Protein AF-A0AAC8VI32-F1 (afdb_monomer_lite)

Radius of gyration: 26.01 Å; chains: 1; bounding box: 64×96×67 Å

Foldseek 3Di:
DAKFFFPCLLPLADDQFDFDDQQDCPLPVGGAAADDPVCNVCVVVLLVSVLSLLVVLCVLPVQQRVVQSVLLSVQSVPDDCDDPLDDPLLVRCVSHVLSRLSCSCCVPPVVLSNPHHNVLLPPQDLNARSLSNQVSSVLVSLLSCLLQAVSSLSLSLVLVLLLVLLLVLCVVDDDDPSCSSLCSLVLCQLCQVSRNHDRRRDPSRDDDDPVSSVVSNVVCVVQVGPVNSLVSSLVSQFDDQFDDVVSVVSHADPVCPLVLVQFAADPRRGGPDRSVSSSVSSLVRCVVVPRMPPQWDWDWDDDPDPVDTWTWTDGPPDIGTRDDPPVPDPDPVCVVVVVPPPPPPDDDDDDDDDDDDD

Organism: Piscirickettsia salmonis (NCBI:txid1238)

Structure (mmCIF, N/CA/C/O backbone):
data_AF-A0AAC8VI32-F1
#
_entry.id   AF-A0AAC8VI32-F1
#
loop_
_atom_site.group_PDB
_atom_site.id
_atom_site.type_symbol
_atom_site.label_atom_id
_atom_site.label_alt_id
_atom_site.label_comp_id
_atom_site.label_asym_id
_atom_site.label_entity_id
_atom_site.label_seq_id
_atom_site.pdbx_PDB_ins_code
_atom_site.Cartn_x
_atom_site.Cartn_y
_atom_site.Cartn_z
_atom_site.occupancy
_atom_site.B_iso_or_equiv
_atom_site.auth_seq_id
_atom_site.auth_comp_id
_atom_site.auth_asym_id
_atom_site.auth_atom_id
_atom_site.pdbx_PDB_model_num
ATOM 1 N N . MET A 1 1 ? -9.888 13.544 24.873 1.00 57.69 1 MET A N 1
ATOM 2 C CA . MET A 1 1 ? -8.599 13.093 25.451 1.00 57.69 1 MET A CA 1
ATOM 3 C C . MET A 1 1 ? -7.472 13.318 24.449 1.00 57.69 1 MET A C 1
ATOM 5 O O . MET A 1 1 ? -7.746 13.258 23.256 1.00 57.69 1 MET A O 1
ATOM 9 N N . PRO A 1 2 ? -6.223 13.612 24.869 1.00 70.50 2 PRO A N 1
ATOM 10 C CA . PRO A 1 2 ? -5.120 13.757 23.925 1.00 70.50 2 PRO A CA 1
ATOM 11 C C . PRO A 1 2 ? -4.782 12.396 23.311 1.00 70.50 2 PRO A C 1
ATOM 13 O O . PRO A 1 2 ? -4.361 11.467 24.003 1.00 70.50 2 PRO A O 1
ATOM 16 N N . LEU A 1 3 ? -4.978 12.294 22.002 1.00 84.12 3 LEU A N 1
ATOM 17 C CA . LEU A 1 3 ? -4.693 11.103 21.225 1.00 84.12 3 LEU A CA 1
ATOM 18 C C . LEU A 1 3 ? -3.214 11.077 20.814 1.00 84.12 3 LEU A C 1
ATOM 20 O O . LEU A 1 3 ? -2.709 12.044 20.247 1.00 84.12 3 LEU A O 1
ATOM 24 N N . ASN A 1 4 ? -2.536 9.953 21.045 1.00 90.12 4 ASN A N 1
ATOM 25 C CA . ASN A 1 4 ? -1.101 9.822 20.789 1.00 90.12 4 ASN A CA 1
ATOM 26 C C . ASN A 1 4 ? -0.769 8.610 19.915 1.00 90.12 4 ASN A C 1
ATOM 28 O O . ASN A 1 4 ? -1.314 7.525 20.116 1.00 90.12 4 ASN A O 1
ATOM 32 N N . LEU A 1 5 ? 0.186 8.779 18.994 1.00 91.75 5 LEU A N 1
ATOM 33 C CA . LEU A 1 5 ? 0.834 7.658 18.310 1.00 91.75 5 LEU A CA 1
ATOM 34 C C . LEU A 1 5 ? 1.788 6.973 19.284 1.00 91.75 5 LEU A C 1
ATOM 36 O O . LEU A 1 5 ? 2.597 7.629 19.942 1.00 91.75 5 LEU A O 1
ATOM 40 N N . THR A 1 6 ? 1.729 5.648 19.371 1.00 93.00 6 THR A N 1
ATOM 41 C CA . THR A 1 6 ? 2.639 4.911 20.247 1.00 93.00 6 THR A CA 1
ATOM 42 C C . THR A 1 6 ? 3.954 4.591 19.541 1.00 93.00 6 THR A C 1
ATOM 44 O O . THR A 1 6 ? 4.074 4.574 18.311 1.00 93.00 6 THR A O 1
ATOM 47 N N . LYS A 1 7 ? 4.946 4.190 20.341 1.00 92.38 7 LYS A N 1
ATOM 48 C CA . LYS A 1 7 ? 6.209 3.633 19.845 1.00 92.38 7 LYS A CA 1
ATOM 49 C C . LYS A 1 7 ? 6.002 2.428 18.916 1.00 92.38 7 LYS A C 1
ATOM 51 O O . LYS A 1 7 ? 6.839 2.207 18.047 1.00 92.38 7 LYS A O 1
ATOM 56 N N . LYS A 1 8 ? 4.916 1.658 19.079 1.00 93.75 8 LYS A N 1
ATOM 57 C CA . LYS A 1 8 ? 4.627 0.487 18.239 1.00 93.75 8 LYS A CA 1
ATOM 58 C C . LYS A 1 8 ? 4.341 0.890 16.795 1.00 93.75 8 LYS A C 1
ATOM 60 O O . LYS A 1 8 ? 4.885 0.271 15.891 1.00 93.75 8 LYS A O 1
ATOM 65 N N . PHE A 1 9 ? 3.539 1.934 16.578 1.00 92.00 9 PHE A N 1
ATOM 66 C CA . PHE A 1 9 ? 3.255 2.421 15.226 1.00 92.00 9 PHE A CA 1
ATOM 67 C C . PHE A 1 9 ? 4.492 3.036 14.568 1.00 92.00 9 PHE A C 1
ATOM 69 O O . PHE A 1 9 ? 4.813 2.730 13.417 1.00 92.00 9 PHE A O 1
ATOM 76 N N . LEU A 1 10 ? 5.235 3.853 15.320 1.00 89.00 10 LEU A N 1
ATOM 77 C CA . LEU A 1 10 ? 6.459 4.481 14.819 1.00 89.00 10 LEU A CA 1
ATOM 78 C C . LEU A 1 10 ? 7.495 3.432 14.391 1.00 89.00 10 LEU A C 1
ATOM 80 O O . LEU A 1 10 ? 8.106 3.577 13.338 1.00 89.00 10 LEU A O 1
ATOM 84 N N . LYS A 1 11 ? 7.624 2.341 15.157 1.00 92.75 11 LYS A N 1
ATOM 85 C CA . LYS A 1 11 ? 8.518 1.209 14.865 1.00 92.75 11 LYS A CA 1
ATOM 86 C C . LYS A 1 11 ? 7.949 0.160 13.907 1.00 92.75 11 LYS A C 1
ATOM 88 O O . LYS A 1 11 ? 8.626 -0.831 13.654 1.00 92.75 11 LYS A O 1
ATOM 93 N N . LEU A 1 12 ? 6.719 0.323 13.417 1.00 94.00 12 LEU A N 1
ATOM 94 C CA . LEU A 1 12 ? 6.153 -0.603 12.441 1.00 94.00 12 LEU A CA 1
ATOM 95 C C . LEU A 1 12 ? 6.944 -0.488 11.135 1.00 94.00 12 LEU A C 1
ATOM 97 O O . LEU A 1 12 ? 6.923 0.570 10.504 1.00 94.00 12 LEU A O 1
ATOM 101 N N . GLU A 1 13 ? 7.626 -1.570 10.777 1.00 92.69 13 GLU A N 1
ATOM 102 C CA . GLU A 1 13 ? 8.596 -1.628 9.685 1.00 92.69 13 GLU A CA 1
ATOM 103 C C . GLU A 1 13 ? 7.998 -2.264 8.426 1.00 92.69 13 GLU A C 1
ATOM 105 O O . GLU A 1 13 ? 7.298 -3.283 8.497 1.00 92.69 13 GLU A O 1
ATOM 110 N N . GLU A 1 14 ? 8.289 -1.667 7.270 1.00 87.81 14 GLU A N 1
ATOM 111 C CA . GLU A 1 14 ? 7.971 -2.256 5.972 1.00 87.81 14 GLU A CA 1
ATOM 112 C C . GLU A 1 14 ? 8.794 -3.532 5.743 1.00 87.81 14 GLU A C 1
ATOM 114 O O . GLU A 1 14 ? 10.023 -3.522 5.787 1.00 87.81 14 GLU A O 1
ATOM 119 N N . LYS A 1 15 ? 8.119 -4.646 5.444 1.00 82.44 15 LYS A N 1
ATOM 120 C CA . LYS A 1 15 ? 8.789 -5.916 5.148 1.00 82.44 15 LYS A CA 1
ATOM 121 C C . LYS A 1 15 ? 9.068 -6.067 3.660 1.00 82.44 15 LYS A C 1
ATOM 123 O O . LYS A 1 15 ? 8.239 -5.720 2.820 1.00 82.44 15 LYS A O 1
ATOM 128 N N . ILE A 1 16 ? 10.207 -6.686 3.350 1.00 73.88 16 ILE A N 1
ATOM 129 C CA . ILE A 1 16 ? 10.484 -7.184 2.003 1.00 73.88 16 ILE A CA 1
ATOM 130 C C . ILE A 1 16 ? 9.408 -8.208 1.645 1.00 73.88 16 ILE A C 1
ATOM 132 O O . ILE A 1 16 ? 9.029 -9.061 2.452 1.00 73.88 16 ILE A O 1
ATOM 136 N N . VAL A 1 17 ? 8.905 -8.092 0.424 1.00 81.62 17 VAL A N 1
ATOM 137 C CA . VAL A 1 17 ? 7.858 -8.957 -0.091 1.00 81.62 17 VAL A CA 1
ATOM 138 C C . VAL A 1 17 ? 8.308 -10.420 -0.123 1.00 81.62 17 VAL A C 1
ATOM 140 O O . VAL A 1 17 ? 9.467 -10.736 -0.386 1.00 81.62 17 VAL A O 1
ATOM 143 N N . ARG A 1 18 ? 7.373 -11.334 0.158 1.00 86.81 18 ARG A N 1
ATOM 144 C CA . ARG A 1 18 ? 7.633 -12.772 0.112 1.00 86.81 18 ARG A CA 1
ATOM 145 C C . ARG A 1 18 ? 7.794 -13.222 -1.340 1.00 86.81 18 ARG A C 1
ATOM 147 O O . ARG A 1 18 ? 6.821 -13.202 -2.089 1.00 86.81 18 ARG A O 1
ATOM 154 N N . ASN A 1 19 ? 8.990 -13.675 -1.701 1.00 90.19 19 ASN A N 1
ATOM 155 C CA . ASN A 1 19 ? 9.265 -14.227 -3.027 1.00 90.19 19 ASN A CA 1
ATOM 156 C C . ASN A 1 19 ? 8.508 -15.545 -3.263 1.00 90.19 19 ASN A C 1
ATOM 158 O O . ASN A 1 19 ? 8.235 -16.308 -2.326 1.00 90.19 19 ASN A O 1
ATOM 162 N N . ILE A 1 20 ? 8.187 -15.817 -4.526 1.00 92.50 20 ILE A N 1
ATOM 163 C CA . ILE A 1 20 ? 7.708 -17.130 -4.972 1.00 92.50 20 ILE A CA 1
ATOM 164 C C . ILE A 1 20 ? 8.894 -18.101 -5.147 1.00 92.50 20 ILE A C 1
ATOM 166 O O . ILE A 1 20 ? 10.038 -17.649 -5.280 1.00 92.50 20 ILE A O 1
ATOM 170 N N . PRO A 1 21 ? 8.674 -19.430 -5.126 1.00 93.62 21 PRO A N 1
ATOM 171 C CA . PRO A 1 21 ? 9.741 -20.395 -5.382 1.00 93.62 21 PRO A CA 1
ATOM 172 C C . PRO A 1 21 ? 10.359 -20.208 -6.779 1.00 93.62 21 PRO A C 1
ATOM 174 O O . PRO A 1 21 ? 9.645 -20.106 -7.767 1.00 93.62 21 PRO A O 1
ATOM 177 N N . LEU A 1 22 ? 11.694 -20.225 -6.888 1.00 91.81 22 LEU A N 1
ATOM 178 C CA . LEU A 1 22 ? 12.399 -20.048 -8.175 1.00 91.81 22 LEU A CA 1
ATOM 179 C C . LEU A 1 22 ? 12.188 -21.201 -9.173 1.00 91.81 22 LEU A C 1
ATOM 181 O O . LEU A 1 22 ? 12.488 -21.058 -10.353 1.00 91.81 22 LEU A O 1
ATOM 185 N N . ASN A 1 23 ? 11.690 -22.340 -8.694 1.00 93.06 23 ASN A N 1
ATOM 186 C CA . ASN A 1 23 ? 11.331 -23.491 -9.520 1.00 93.06 23 ASN A CA 1
ATOM 187 C C . ASN A 1 23 ? 9.815 -23.568 -9.773 1.00 93.06 23 ASN A C 1
ATOM 189 O O . ASN A 1 23 ? 9.346 -24.594 -10.255 1.00 93.06 23 ASN A O 1
ATOM 193 N N . ASP A 1 24 ? 9.040 -22.543 -9.393 1.00 91.50 24 ASP A N 1
ATOM 194 C CA . ASP A 1 24 ? 7.602 -22.521 -9.650 1.00 91.50 24 ASP A CA 1
ATOM 195 C C . ASP A 1 24 ? 7.331 -22.273 -11.134 1.00 91.50 24 ASP A C 1
ATOM 197 O O . ASP A 1 24 ? 7.587 -21.190 -11.649 1.00 91.50 24 ASP A O 1
ATOM 201 N N . GLU A 1 25 ? 6.805 -23.282 -11.815 1.00 93.50 25 GLU A N 1
ATOM 202 C CA . GLU A 1 25 ? 6.406 -23.179 -13.222 1.00 93.50 25 GLU A CA 1
ATOM 203 C C . GLU A 1 25 ? 4.888 -22.969 -13.355 1.00 93.50 25 GLU A C 1
ATOM 205 O O . GLU A 1 25 ? 4.365 -22.824 -14.454 1.00 93.50 25 GLU A O 1
ATOM 210 N N . THR A 1 26 ? 4.149 -22.912 -12.241 1.00 90.31 26 THR A N 1
ATOM 211 C CA . THR A 1 26 ? 2.679 -22.849 -12.258 1.00 90.31 26 THR A CA 1
ATOM 212 C C . THR A 1 26 ? 2.159 -21.492 -12.717 1.00 90.31 26 THR A C 1
ATOM 214 O O . THR A 1 26 ? 1.123 -21.408 -13.380 1.00 90.31 26 THR A O 1
ATOM 217 N N . LEU A 1 27 ? 2.873 -20.415 -12.378 1.00 90.62 27 LEU A N 1
ATOM 218 C CA . LEU A 1 27 ? 2.431 -19.063 -12.695 1.00 90.62 27 LEU A CA 1
ATOM 219 C C . LEU A 1 27 ? 2.593 -18.731 -14.185 1.00 90.62 27 LEU A C 1
ATOM 221 O O . LEU A 1 27 ? 1.723 -18.060 -14.750 1.00 90.62 27 LEU A O 1
ATOM 225 N N . TYR A 1 28 ? 3.673 -19.215 -14.806 1.00 94.69 28 TYR A N 1
ATOM 226 C CA . TYR A 1 28 ? 4.110 -18.807 -16.145 1.00 94.69 28 TYR A CA 1
ATOM 227 C C . TYR A 1 28 ? 4.260 -19.944 -17.159 1.00 94.69 28 TYR A C 1
ATOM 229 O O . TYR A 1 28 ? 4.567 -19.649 -18.305 1.00 94.69 28 TYR A O 1
ATOM 237 N N . GLU A 1 29 ? 4.069 -21.206 -16.759 1.00 93.19 29 GLU A N 1
ATOM 238 C CA . GLU A 1 29 ? 4.433 -22.402 -17.551 1.00 93.19 29 GLU A CA 1
ATOM 239 C C . GLU A 1 29 ? 5.950 -22.527 -17.802 1.00 93.19 29 GLU A C 1
ATOM 241 O O . GLU A 1 29 ? 6.417 -23.344 -18.589 1.00 93.19 29 GLU A O 1
ATOM 246 N N . GLU A 1 30 ? 6.730 -21.723 -17.083 1.00 95.06 30 GLU A N 1
ATOM 247 C CA . GLU A 1 30 ? 8.184 -21.686 -17.062 1.00 95.06 30 GLU A CA 1
ATOM 248 C C . GLU A 1 30 ? 8.654 -21.053 -15.744 1.00 95.06 30 GLU A C 1
ATOM 250 O O . GLU A 1 30 ? 7.863 -20.481 -14.988 1.00 95.06 30 GLU A O 1
ATOM 255 N N . ARG A 1 31 ? 9.955 -21.144 -15.452 1.00 95.56 31 ARG A N 1
ATOM 256 C CA . ARG A 1 31 ? 10.508 -20.635 -14.191 1.00 95.56 31 ARG A CA 1
ATOM 257 C C . ARG A 1 31 ? 10.494 -19.106 -14.134 1.00 95.56 31 ARG A C 1
ATOM 259 O O . ARG A 1 31 ? 10.736 -18.458 -15.157 1.00 95.56 31 ARG A O 1
ATOM 266 N N . PRO A 1 32 ? 10.321 -18.495 -12.948 1.00 95.94 32 PRO A N 1
ATOM 267 C CA . PRO A 1 32 ? 10.338 -17.050 -12.816 1.00 95.94 32 PRO A CA 1
ATOM 268 C C . PRO A 1 32 ? 11.730 -16.506 -13.149 1.00 95.94 32 PRO A C 1
ATOM 270 O O . PRO A 1 32 ? 12.731 -16.902 -12.548 1.00 95.94 32 PRO A O 1
ATOM 273 N N . ALA A 1 33 ? 11.788 -15.562 -14.081 1.00 95.06 33 ALA A N 1
ATOM 274 C CA . ALA A 1 33 ? 13.004 -14.864 -14.463 1.00 95.06 33 ALA A CA 1
ATOM 275 C C . ALA A 1 33 ? 12.999 -13.438 -13.916 1.00 95.06 33 ALA A C 1
ATOM 277 O O . ALA A 1 33 ? 11.968 -12.765 -13.877 1.00 95.06 33 ALA A O 1
ATOM 278 N N . TYR A 1 34 ? 14.171 -12.965 -13.503 1.00 93.62 34 TYR A N 1
ATOM 279 C CA . TYR A 1 34 ? 14.354 -11.617 -12.976 1.00 93.62 34 TYR A CA 1
ATOM 280 C C . TYR A 1 34 ? 15.501 -10.953 -13.711 1.00 93.62 34 TYR A C 1
ATOM 282 O O . TYR A 1 34 ? 16.575 -11.543 -13.877 1.00 93.62 34 TYR A O 1
ATOM 290 N N . TYR A 1 35 ? 15.261 -9.725 -14.148 1.00 91.75 35 TYR A N 1
ATOM 291 C CA . TYR A 1 35 ? 16.268 -8.946 -14.839 1.00 91.75 35 TYR A CA 1
ATOM 292 C C . TYR A 1 35 ? 17.323 -8.423 -13.854 1.00 91.75 35 TYR A C 1
ATOM 294 O O . TYR A 1 35 ? 17.050 -8.050 -12.715 1.00 91.75 35 TYR A O 1
ATOM 302 N N . SER A 1 36 ? 18.570 -8.369 -14.291 1.00 86.75 36 SER A N 1
ATOM 303 C CA . SER A 1 36 ? 19.633 -7.695 -13.553 1.00 86.75 36 SER A CA 1
ATOM 304 C C . SER A 1 36 ? 20.595 -7.089 -14.551 1.00 86.75 36 SER A C 1
ATOM 306 O O . SER A 1 36 ? 20.783 -7.634 -15.638 1.00 86.75 36 SER A O 1
ATOM 308 N N . ALA A 1 37 ? 21.258 -5.996 -14.173 1.00 80.38 37 ALA A N 1
ATOM 309 C CA . ALA A 1 37 ? 22.300 -5.418 -15.011 1.00 80.38 37 ALA A CA 1
ATOM 310 C C . ALA A 1 37 ? 23.425 -6.421 -15.318 1.00 80.38 37 ALA A C 1
ATOM 312 O O . ALA A 1 37 ? 23.993 -6.401 -16.406 1.00 80.38 37 ALA A O 1
ATOM 313 N N . ASN A 1 38 ? 23.665 -7.353 -14.393 1.00 82.19 38 ASN A N 1
ATOM 314 C CA . ASN A 1 38 ? 24.664 -8.411 -14.526 1.00 82.19 38 ASN A CA 1
ATOM 315 C C . ASN A 1 38 ? 24.162 -9.624 -15.330 1.00 82.19 38 ASN A C 1
ATOM 317 O O . ASN A 1 38 ? 24.953 -10.500 -15.664 1.00 82.19 38 ASN A O 1
ATOM 321 N N . ASN A 1 39 ? 22.859 -9.707 -15.617 1.00 81.00 39 ASN A N 1
ATOM 322 C CA . ASN A 1 39 ? 22.266 -10.770 -16.426 1.00 81.00 39 ASN A CA 1
ATOM 323 C C . ASN A 1 39 ? 21.180 -10.195 -17.357 1.00 81.00 39 ASN A C 1
ATOM 325 O O . ASN A 1 39 ? 19.980 -10.342 -17.095 1.00 81.00 39 ASN A O 1
ATOM 329 N N . PRO A 1 40 ? 21.585 -9.517 -18.445 1.00 82.75 40 PRO A N 1
ATOM 330 C CA . PRO A 1 40 ? 20.652 -8.859 -19.354 1.00 82.75 40 PRO A CA 1
ATOM 331 C C . PRO A 1 40 ? 19.786 -9.846 -20.151 1.00 82.75 40 PRO A C 1
ATOM 333 O O . PRO A 1 40 ? 18.735 -9.450 -20.650 1.00 82.75 40 PRO A O 1
ATOM 336 N N . GLY A 1 41 ? 20.180 -11.125 -20.237 1.00 86.62 41 GLY A N 1
ATOM 337 C CA . GLY A 1 41 ? 19.458 -12.160 -20.987 1.00 86.62 41 GLY A CA 1
ATOM 338 C C . GLY A 1 41 ? 18.039 -12.429 -20.475 1.00 86.62 41 GLY A C 1
ATOM 339 O O . GLY A 1 41 ? 17.184 -12.860 -21.239 1.00 86.62 41 GLY A O 1
ATOM 340 N N . HIS A 1 42 ? 17.749 -12.106 -19.212 1.00 91.75 42 HIS A N 1
ATOM 341 C CA . HIS A 1 42 ? 16.409 -12.255 -18.636 1.00 91.75 42 HIS A CA 1
ATOM 342 C C . HIS A 1 42 ? 15.456 -11.092 -18.941 1.00 91.75 42 HIS A C 1
ATOM 344 O O . HIS A 1 42 ? 14.317 -11.124 -18.483 1.00 91.75 42 HIS A O 1
ATOM 350 N N . PHE A 1 43 ? 15.882 -10.056 -19.673 1.00 92.31 43 PHE A N 1
ATOM 351 C CA . PHE A 1 43 ? 15.046 -8.877 -19.922 1.00 92.31 43 PHE A CA 1
ATOM 352 C C . PHE A 1 43 ? 13.700 -9.238 -20.566 1.00 92.31 43 PHE A C 1
ATOM 354 O O . PHE A 1 43 ? 12.648 -8.900 -20.022 1.00 92.31 43 PHE A O 1
ATOM 361 N N . ASP A 1 44 ? 13.720 -9.931 -21.708 1.00 92.50 44 ASP A N 1
ATOM 362 C CA . ASP A 1 44 ? 12.493 -10.212 -22.460 1.00 92.50 44 ASP A CA 1
ATOM 363 C C . ASP A 1 44 ? 11.602 -11.221 -21.741 1.00 92.50 44 ASP A C 1
ATOM 365 O O . ASP A 1 44 ? 10.377 -11.076 -21.754 1.00 92.50 44 ASP A O 1
ATOM 369 N N . GLN A 1 45 ? 12.210 -12.181 -21.043 1.00 95.06 45 GLN A N 1
ATOM 370 C CA . GLN A 1 45 ? 11.488 -13.151 -20.231 1.00 95.06 45 GLN A CA 1
ATOM 371 C C . GLN A 1 45 ? 10.798 -12.474 -19.038 1.00 95.06 45 GLN A C 1
ATOM 373 O O . GLN A 1 45 ? 9.584 -12.586 -18.888 1.00 95.06 45 GLN A O 1
ATOM 378 N N . ALA A 1 46 ? 11.524 -11.681 -18.240 1.00 95.00 46 ALA A N 1
ATOM 379 C CA . ALA A 1 46 ? 10.955 -10.957 -17.102 1.00 95.00 46 ALA A CA 1
ATOM 380 C C . ALA A 1 46 ? 9.841 -9.991 -17.539 1.00 95.00 46 ALA A C 1
ATOM 382 O O . ALA A 1 46 ? 8.790 -9.925 -16.901 1.00 95.00 46 ALA A O 1
ATOM 383 N N . LYS A 1 47 ? 10.038 -9.282 -18.659 1.00 94.94 47 LYS A N 1
ATOM 384 C CA . LYS A 1 47 ? 9.030 -8.395 -19.255 1.00 94.94 47 LYS A CA 1
ATOM 385 C C . LYS A 1 47 ? 7.762 -9.161 -19.641 1.00 94.94 47 LYS A C 1
ATOM 387 O O . LYS A 1 47 ? 6.666 -8.740 -19.273 1.00 94.94 47 LYS A O 1
ATOM 392 N N . SER A 1 48 ? 7.904 -10.282 -20.346 1.00 96.00 48 SER A N 1
ATOM 393 C CA . SER A 1 48 ? 6.771 -11.108 -20.788 1.00 96.00 48 SER A CA 1
ATOM 394 C C . SER A 1 48 ? 6.014 -11.712 -19.603 1.00 96.00 48 SER A C 1
ATOM 396 O O . SER A 1 48 ? 4.787 -11.679 -19.579 1.00 96.00 48 SER A O 1
ATOM 398 N N . GLN A 1 49 ? 6.733 -12.159 -18.571 1.00 96.94 49 GLN A N 1
ATOM 399 C CA . GLN A 1 49 ? 6.146 -12.680 -17.336 1.00 96.94 49 GLN A CA 1
ATOM 400 C C . GLN A 1 49 ? 5.344 -11.620 -16.568 1.00 96.94 49 GLN A C 1
ATOM 402 O O . GLN A 1 49 ? 4.259 -11.924 -16.079 1.00 96.94 49 GLN A O 1
ATOM 407 N N . ILE A 1 50 ? 5.809 -10.365 -16.490 1.00 96.56 50 ILE A N 1
ATOM 408 C CA . ILE A 1 50 ? 5.007 -9.286 -15.880 1.00 96.56 50 ILE A CA 1
ATOM 409 C C . ILE A 1 50 ? 3.738 -9.034 -16.690 1.00 96.56 50 ILE A C 1
ATOM 411 O O . ILE A 1 50 ? 2.669 -8.915 -16.103 1.00 96.56 50 ILE A O 1
ATOM 415 N N . ILE A 1 51 ? 3.833 -8.963 -18.020 1.00 96.69 51 ILE A N 1
ATOM 416 C CA . ILE A 1 51 ? 2.670 -8.739 -18.893 1.00 96.69 51 ILE A CA 1
ATOM 417 C C . ILE A 1 51 ? 1.626 -9.846 -18.688 1.00 96.69 51 ILE A C 1
ATOM 419 O O . ILE A 1 51 ? 0.461 -9.542 -18.439 1.00 96.69 51 ILE A O 1
ATOM 423 N N . LEU A 1 52 ? 2.057 -11.111 -18.700 1.00 97.25 52 LEU A N 1
ATOM 424 C CA . LEU A 1 52 ? 1.198 -12.266 -18.438 1.00 97.25 52 LEU A CA 1
ATOM 425 C C . LEU A 1 52 ? 0.583 -12.220 -17.031 1.00 97.25 52 LEU A C 1
ATOM 427 O O . LEU A 1 52 ? -0.587 -12.551 -16.842 1.00 97.25 52 LEU A O 1
ATOM 431 N N . LEU A 1 53 ? 1.358 -11.794 -16.033 1.00 97.44 53 LEU A N 1
ATOM 432 C CA . LEU A 1 53 ? 0.871 -11.660 -14.667 1.00 97.44 53 LEU A CA 1
ATOM 433 C C . LEU A 1 53 ? -0.184 -10.559 -14.531 1.00 97.44 53 LEU A C 1
ATOM 435 O O . LEU A 1 53 ? -1.167 -10.753 -13.824 1.00 97.44 53 LEU A O 1
ATOM 439 N N . LEU A 1 54 ? -0.008 -9.427 -15.217 1.00 97.50 54 LEU A N 1
ATOM 440 C CA . LEU A 1 54 ? -1.013 -8.366 -15.255 1.00 97.50 54 LEU A CA 1
ATOM 441 C C . LEU A 1 54 ? -2.320 -8.870 -15.870 1.00 97.50 54 LEU A C 1
ATOM 443 O O . LEU A 1 54 ? -3.377 -8.579 -15.323 1.00 97.50 54 LEU A O 1
ATOM 447 N N . ASP A 1 55 ? -2.261 -9.672 -16.936 1.00 97.56 55 ASP A N 1
ATOM 448 C CA . ASP A 1 55 ? -3.461 -10.276 -17.531 1.00 97.56 55 ASP A CA 1
ATOM 449 C C . ASP A 1 55 ? -4.178 -11.210 -16.544 1.00 97.56 55 ASP A C 1
ATOM 451 O O . ASP A 1 55 ? -5.399 -11.137 -16.395 1.00 97.56 55 ASP A O 1
ATOM 455 N N . LYS A 1 56 ? -3.426 -12.027 -15.796 1.00 97.12 56 LYS A N 1
ATOM 456 C CA . LYS A 1 56 ? -3.984 -12.872 -14.727 1.00 97.12 56 LYS A CA 1
ATOM 457 C C . LYS A 1 56 ? -4.599 -12.044 -13.592 1.00 97.12 56 LYS A C 1
ATOM 459 O O . LYS A 1 56 ? -5.669 -12.392 -13.110 1.00 97.12 56 LYS A O 1
ATOM 464 N N . ILE A 1 57 ? -3.956 -10.948 -13.179 1.00 97.56 57 ILE A N 1
ATOM 465 C CA . ILE A 1 57 ? -4.475 -10.038 -12.146 1.00 97.56 57 ILE A CA 1
ATOM 466 C C . ILE A 1 57 ? -5.771 -9.364 -12.615 1.00 97.56 57 ILE A C 1
ATOM 468 O O . ILE A 1 57 ? -6.739 -9.343 -11.861 1.00 97.56 57 ILE A O 1
ATOM 472 N N . ILE A 1 58 ? -5.816 -8.853 -13.851 1.00 97.62 58 ILE A N 1
ATOM 473 C CA . ILE A 1 58 ? -7.024 -8.244 -14.434 1.00 97.62 58 ILE A CA 1
ATOM 474 C C . ILE A 1 58 ? -8.173 -9.256 -14.457 1.00 97.62 58 ILE A C 1
ATOM 476 O O . ILE A 1 58 ? -9.296 -8.905 -14.111 1.00 97.62 58 ILE A O 1
ATOM 480 N N . ALA A 1 59 ? -7.899 -10.515 -14.809 1.00 97.31 59 ALA A N 1
ATOM 481 C CA . ALA A 1 59 ? -8.920 -11.557 -14.889 1.00 97.31 59 ALA A CA 1
ATOM 482 C C . ALA A 1 59 ? -9.614 -11.863 -13.547 1.00 97.31 59 ALA A C 1
ATOM 484 O O . ALA A 1 59 ? -10.737 -12.364 -13.557 1.00 97.31 59 ALA A O 1
ATOM 485 N N . GLU A 1 60 ? -8.996 -11.550 -12.401 1.00 97.44 60 GLU A N 1
ATOM 486 C CA . GLU A 1 60 ? -9.635 -11.726 -11.087 1.00 97.44 60 GLU A CA 1
ATOM 487 C C . GLU A 1 60 ? -10.766 -10.730 -10.828 1.00 97.44 60 GLU A C 1
ATOM 489 O O . GLU A 1 60 ? -11.691 -11.044 -10.079 1.00 97.44 60 GLU A O 1
ATOM 494 N N . ASN A 1 61 ? -10.677 -9.531 -11.409 1.00 96.81 61 ASN A N 1
ATOM 495 C CA . ASN A 1 61 ? -11.676 -8.474 -11.278 1.00 96.81 61 ASN A CA 1
ATOM 496 C C . ASN A 1 61 ? -11.547 -7.472 -12.441 1.00 96.81 61 ASN A C 1
ATOM 498 O O . ASN A 1 61 ? -10.929 -6.410 -12.287 1.00 96.81 61 ASN A O 1
ATOM 502 N N . PRO A 1 62 ? -12.098 -7.807 -13.623 1.00 97.06 62 PRO A N 1
ATOM 503 C CA . PRO A 1 62 ? -11.941 -6.981 -14.814 1.00 97.06 62 PRO A CA 1
ATOM 504 C C . PRO A 1 62 ? -12.504 -5.571 -14.636 1.00 97.06 62 PRO A C 1
ATOM 506 O O . PRO A 1 62 ? -11.873 -4.613 -15.087 1.00 97.06 62 PRO A O 1
ATOM 509 N N . ASP A 1 63 ? -13.636 -5.441 -13.942 1.00 95.31 63 ASP A N 1
ATOM 510 C CA . ASP A 1 63 ? -14.351 -4.175 -13.769 1.00 95.31 63 ASP A CA 1
ATOM 511 C C . ASP A 1 63 ? -13.507 -3.147 -13.004 1.00 95.31 63 ASP A C 1
ATOM 513 O O . ASP A 1 63 ? -13.427 -1.988 -13.400 1.00 95.31 63 ASP A O 1
ATOM 517 N N . ALA A 1 64 ? -12.807 -3.570 -11.947 1.00 94.81 64 ALA A N 1
ATOM 518 C CA . ALA A 1 64 ? -11.987 -2.658 -11.151 1.00 94.81 64 ALA A CA 1
ATOM 519 C C . ALA A 1 64 ? -10.587 -2.401 -11.737 1.00 94.81 64 ALA A C 1
ATOM 521 O O . ALA A 1 64 ? -9.973 -1.376 -11.434 1.00 94.81 64 ALA A O 1
ATOM 522 N N . LEU A 1 65 ? -10.042 -3.341 -12.520 1.00 96.69 65 LEU A N 1
ATOM 523 C CA . LEU A 1 65 ? -8.603 -3.388 -12.811 1.00 96.69 65 LEU A CA 1
ATOM 524 C C . LEU A 1 65 ? -8.230 -3.102 -14.267 1.00 96.69 65 LEU A C 1
ATOM 526 O O . LEU A 1 65 ? -7.102 -2.666 -14.526 1.00 96.69 65 LEU A O 1
ATOM 530 N N . THR A 1 66 ? -9.146 -3.318 -15.218 1.00 95.31 66 THR A N 1
ATOM 531 C CA . THR A 1 66 ? -8.838 -3.240 -16.657 1.00 95.31 66 THR A CA 1
ATOM 532 C C . THR A 1 66 ? -8.283 -1.877 -17.051 1.00 95.31 66 THR A C 1
ATOM 534 O O . THR A 1 66 ? -7.236 -1.817 -17.700 1.00 95.31 66 THR A O 1
ATOM 537 N N . ASN A 1 67 ? -8.926 -0.786 -16.628 1.00 90.62 67 ASN A N 1
ATOM 538 C CA . ASN A 1 67 ? -8.549 0.563 -17.053 1.00 90.62 67 ASN A CA 1
ATOM 539 C C . ASN A 1 67 ? -7.114 0.911 -16.631 1.00 90.62 67 ASN A C 1
ATOM 541 O O . ASN A 1 67 ? -6.286 1.270 -17.469 1.00 90.62 67 ASN A O 1
ATOM 545 N N . LYS A 1 68 ? -6.768 0.710 -15.354 1.00 91.44 68 LYS A N 1
ATOM 546 C CA . LYS A 1 68 ? -5.441 1.067 -14.825 1.00 91.44 68 LYS A CA 1
ATOM 547 C C . LYS A 1 68 ? -4.337 0.124 -15.295 1.00 91.44 68 LYS A C 1
ATOM 549 O O . LYS A 1 68 ? -3.260 0.577 -15.686 1.00 91.44 68 LYS A O 1
ATOM 554 N N . LEU A 1 69 ? -4.577 -1.185 -15.290 1.00 95.19 69 LEU A N 1
ATOM 555 C CA . LEU A 1 69 ? -3.523 -2.144 -15.625 1.00 95.19 69 LEU A CA 1
ATOM 556 C C . LEU A 1 69 ? -3.274 -2.259 -17.133 1.00 95.19 69 LEU A C 1
ATOM 558 O O . LEU A 1 69 ? -2.145 -2.549 -17.531 1.00 95.19 69 LEU A O 1
ATOM 562 N N . THR A 1 70 ? -4.256 -1.948 -17.986 1.00 93.44 70 THR A N 1
ATOM 563 C CA . THR A 1 70 ? -4.047 -1.909 -19.446 1.00 93.44 70 THR A CA 1
ATOM 564 C C . THR A 1 70 ? -3.133 -0.756 -19.862 1.00 93.44 70 THR A C 1
ATOM 566 O O . THR A 1 70 ? -2.268 -0.934 -20.729 1.00 93.44 70 THR A O 1
ATOM 569 N N . GLU A 1 71 ? -3.255 0.408 -19.217 1.00 90.56 71 GLU A N 1
ATOM 570 C CA . GLU A 1 71 ? -2.331 1.533 -19.405 1.00 90.56 71 GLU A CA 1
ATOM 571 C C . GLU A 1 71 ? -0.890 1.130 -19.080 1.00 90.56 71 GLU A C 1
ATOM 573 O O . GLU A 1 71 ? 0.027 1.345 -19.883 1.00 90.56 71 GLU A O 1
ATOM 578 N N . PHE A 1 72 ? -0.702 0.484 -17.926 1.00 93.44 72 PHE A N 1
ATOM 579 C CA . PHE A 1 72 ? 0.609 0.018 -17.497 1.00 93.44 72 PHE A CA 1
ATOM 580 C C . PHE A 1 72 ? 1.175 -1.040 -18.448 1.00 93.44 72 PHE A C 1
ATOM 582 O O . PHE A 1 72 ? 2.310 -0.923 -18.914 1.00 93.44 72 PHE A O 1
ATOM 589 N N . LYS A 1 73 ? 0.358 -2.033 -18.820 1.00 94.56 73 LYS A N 1
ATOM 590 C CA . LYS A 1 73 ? 0.723 -3.093 -19.767 1.00 94.56 73 LYS A CA 1
ATOM 591 C C . LYS A 1 73 ? 1.177 -2.518 -21.107 1.00 94.56 73 LYS A C 1
ATOM 593 O O . LYS A 1 73 ? 2.233 -2.890 -21.614 1.00 94.56 73 LYS A O 1
ATOM 598 N N . THR A 1 74 ? 0.438 -1.552 -21.652 1.00 91.69 74 THR A N 1
ATOM 599 C CA . THR A 1 74 ? 0.789 -0.869 -22.909 1.00 91.69 74 THR A CA 1
ATOM 600 C C . THR A 1 74 ? 2.153 -0.186 -22.820 1.00 91.69 74 THR A C 1
ATOM 602 O O . THR A 1 74 ? 2.915 -0.168 -23.790 1.00 91.69 74 THR A O 1
ATOM 605 N N . LYS A 1 75 ? 2.490 0.361 -21.649 1.00 88.56 75 LYS A N 1
ATOM 606 C CA . LYS A 1 75 ? 3.803 0.952 -21.399 1.00 88.56 75 LYS A CA 1
ATOM 607 C C . LYS A 1 75 ? 4.911 -0.104 -21.380 1.00 88.56 75 LYS A C 1
ATOM 609 O O . LYS A 1 75 ? 5.940 0.097 -22.020 1.00 88.56 75 LYS A O 1
ATOM 614 N N . LEU A 1 76 ? 4.689 -1.231 -20.705 1.00 90.25 76 LEU A N 1
ATOM 615 C CA . LEU A 1 76 ? 5.645 -2.341 -20.637 1.00 90.25 76 LEU A CA 1
ATOM 616 C C . LEU A 1 76 ? 5.919 -2.971 -22.005 1.00 90.25 76 LEU A C 1
ATOM 618 O O . LEU A 1 76 ? 7.062 -3.298 -22.304 1.00 90.25 76 LEU A O 1
ATOM 622 N N . VAL A 1 77 ? 4.908 -3.079 -22.871 1.00 91.44 77 VAL A N 1
ATOM 623 C CA . VAL A 1 77 ? 5.081 -3.579 -24.249 1.00 91.44 77 VAL A CA 1
ATOM 624 C C . VAL A 1 77 ? 6.060 -2.711 -25.048 1.00 91.44 77 VAL A C 1
ATOM 626 O O . VAL A 1 77 ? 6.833 -3.221 -25.857 1.00 91.44 77 VAL A O 1
ATOM 629 N N . LYS A 1 78 ? 6.071 -1.394 -24.804 1.00 88.50 78 LYS A N 1
ATOM 630 C CA . LYS A 1 78 ? 6.981 -0.446 -25.470 1.00 88.50 78 LYS A CA 1
ATOM 631 C C . LYS A 1 78 ? 8.396 -0.453 -24.884 1.00 88.50 78 LYS A C 1
ATOM 633 O O . LYS A 1 78 ? 9.271 0.217 -25.438 1.00 88.50 78 LYS A O 1
ATOM 638 N N . LEU A 1 79 ? 8.629 -1.177 -23.790 1.00 87.62 79 LEU A N 1
ATOM 639 C CA . LEU A 1 79 ? 9.927 -1.245 -23.137 1.00 87.62 79 LEU A CA 1
ATOM 640 C C . LEU A 1 79 ? 10.910 -2.077 -23.975 1.00 87.62 79 LEU A C 1
ATOM 642 O O . LEU A 1 79 ? 10.663 -3.241 -24.306 1.00 87.62 79 LEU A O 1
ATOM 646 N N . LYS A 1 80 ? 12.044 -1.458 -24.311 1.00 83.25 80 LYS A N 1
ATOM 647 C CA . LYS A 1 80 ? 13.119 -2.021 -25.141 1.00 83.25 80 LYS A CA 1
ATOM 648 C C . LYS A 1 80 ? 14.439 -1.994 -24.378 1.00 83.25 80 LYS A C 1
ATOM 650 O O . LYS A 1 80 ? 14.556 -1.240 -23.424 1.00 83.25 80 LYS A O 1
ATOM 655 N N . THR A 1 81 ? 15.416 -2.779 -24.824 1.00 76.50 81 THR A N 1
ATOM 656 C CA . THR A 1 81 ? 16.787 -2.836 -24.278 1.00 76.50 81 THR A CA 1
ATOM 657 C C . THR A 1 81 ? 17.730 -1.764 -24.836 1.00 76.50 81 THR A C 1
ATOM 659 O O . THR A 1 81 ? 18.881 -1.694 -24.419 1.00 76.50 81 THR A O 1
ATOM 662 N N . ILE A 1 82 ? 17.270 -0.949 -25.792 1.00 69.56 82 ILE A N 1
ATOM 663 C CA . ILE A 1 82 ? 18.040 0.105 -26.471 1.00 69.56 82 ILE A CA 1
ATOM 664 C C . ILE A 1 82 ? 17.138 1.304 -26.823 1.00 69.56 82 ILE A C 1
ATOM 666 O O . ILE A 1 82 ? 15.930 1.139 -27.023 1.00 69.56 82 ILE A O 1
ATOM 670 N N . GLY A 1 83 ? 17.738 2.495 -26.946 1.00 65.12 83 GLY A N 1
ATOM 671 C CA . GLY A 1 83 ? 17.085 3.750 -27.355 1.00 65.12 83 GLY A CA 1
ATOM 672 C C . GLY A 1 83 ? 16.729 4.693 -26.198 1.00 65.12 83 GLY A C 1
ATOM 673 O O . GLY A 1 83 ? 16.924 4.357 -25.035 1.00 65.12 83 GLY A O 1
ATOM 674 N N . ASP A 1 84 ? 16.159 5.859 -26.520 1.00 58.78 84 ASP A N 1
ATOM 675 C CA . ASP A 1 84 ? 15.927 6.974 -25.573 1.00 58.78 84 ASP A CA 1
ATOM 676 C C . ASP A 1 84 ? 15.004 6.630 -24.388 1.00 58.78 84 ASP A C 1
ATOM 678 O O . ASP A 1 84 ? 15.004 7.300 -23.356 1.00 58.78 84 ASP A O 1
ATOM 682 N N . ASN A 1 85 ? 14.218 5.557 -24.516 1.00 63.06 85 ASN A N 1
ATOM 683 C CA . ASN A 1 85 ? 13.310 5.072 -23.476 1.00 63.06 85 ASN A CA 1
ATOM 684 C C . ASN A 1 85 ? 13.936 3.996 -22.570 1.00 63.06 85 ASN A C 1
ATOM 686 O O . ASN A 1 85 ? 13.262 3.522 -21.655 1.00 63.06 85 ASN A O 1
ATOM 690 N N . TYR A 1 86 ? 15.183 3.585 -22.823 1.00 66.38 86 TYR A N 1
ATOM 691 C CA . TYR A 1 86 ? 15.895 2.584 -22.034 1.00 66.38 86 TYR A CA 1
ATOM 692 C C . TYR A 1 86 ? 16.977 3.239 -21.177 1.00 66.38 86 TYR A C 1
ATOM 694 O O . TYR A 1 86 ? 18.037 3.630 -21.657 1.00 66.38 86 TYR A O 1
ATOM 702 N N . ASN A 1 87 ? 16.718 3.291 -19.876 1.00 73.06 87 ASN A N 1
ATOM 703 C CA . ASN A 1 87 ? 17.742 3.505 -18.868 1.00 73.06 87 ASN A CA 1
ATOM 704 C C . ASN A 1 87 ? 17.750 2.264 -17.980 1.00 73.06 87 ASN A C 1
ATOM 706 O O . ASN A 1 87 ? 16.769 1.965 -17.302 1.00 73.06 87 ASN A O 1
ATOM 710 N N . GLN A 1 88 ? 18.854 1.524 -18.013 1.00 71.69 88 GLN A N 1
ATOM 711 C CA . GLN A 1 88 ? 19.024 0.265 -17.290 1.00 71.69 88 GLN A CA 1
ATOM 712 C C . GLN A 1 88 ? 18.701 0.395 -15.793 1.00 71.69 88 GLN A C 1
ATOM 714 O O . GLN A 1 88 ? 18.104 -0.505 -15.199 1.00 71.69 88 GLN A O 1
ATOM 719 N N . THR A 1 89 ? 19.028 1.544 -15.208 1.00 73.56 89 THR A N 1
ATOM 720 C CA . THR A 1 89 ? 18.779 1.854 -13.796 1.00 73.56 89 THR A CA 1
ATOM 721 C C . THR A 1 89 ? 17.290 2.063 -13.495 1.00 73.56 89 THR A C 1
ATOM 723 O O . THR A 1 89 ? 16.843 1.795 -12.386 1.00 73.56 89 THR A O 1
ATOM 726 N N . ASP A 1 90 ? 16.508 2.477 -14.493 1.00 75.44 90 ASP A N 1
ATOM 727 C CA . ASP A 1 90 ? 15.063 2.732 -14.387 1.00 75.44 90 ASP A CA 1
ATOM 728 C C . ASP A 1 90 ? 14.272 1.434 -14.574 1.00 75.44 90 ASP A C 1
ATOM 730 O O . ASP A 1 90 ? 13.206 1.226 -13.996 1.00 75.44 90 ASP A O 1
ATOM 734 N N . VAL A 1 91 ? 14.816 0.548 -15.404 1.00 80.69 91 VAL A N 1
ATOM 735 C CA . VAL A 1 91 ? 14.190 -0.711 -15.795 1.00 80.69 91 VAL A CA 1
ATOM 736 C C . VAL A 1 91 ? 14.397 -1.802 -14.755 1.00 80.69 91 VAL A C 1
ATOM 738 O O . VAL A 1 91 ? 13.488 -2.602 -14.529 1.00 80.69 91 VAL A O 1
ATOM 741 N N . ALA A 1 92 ? 15.564 -1.843 -14.109 1.00 85.75 92 ALA A N 1
ATOM 742 C CA . ALA A 1 92 ? 15.877 -2.901 -13.156 1.00 85.75 92 ALA A CA 1
ATOM 743 C C . ALA A 1 92 ? 14.882 -3.000 -11.985 1.00 85.75 92 ALA A C 1
ATOM 745 O O . ALA A 1 92 ? 14.398 -4.103 -11.721 1.00 85.75 92 ALA A O 1
ATOM 746 N N . PRO A 1 93 ? 14.478 -1.899 -11.321 1.00 88.00 93 PRO A N 1
ATOM 747 C CA . PRO A 1 93 ? 13.456 -1.964 -10.278 1.00 88.00 93 PRO A CA 1
ATOM 748 C C . PRO A 1 93 ? 12.110 -2.479 -10.798 1.00 88.00 93 PRO A C 1
ATOM 750 O O . PRO A 1 93 ? 11.430 -3.235 -10.106 1.00 88.00 93 PRO A O 1
ATOM 753 N N . LEU A 1 94 ? 11.740 -2.129 -12.031 1.00 89.12 94 LEU A N 1
ATOM 754 C CA . LEU A 1 94 ? 10.474 -2.533 -12.634 1.00 89.12 94 LEU A CA 1
ATOM 755 C C . LEU A 1 94 ? 10.457 -4.029 -12.994 1.00 89.12 94 LEU A C 1
ATOM 757 O O . LEU A 1 94 ? 9.505 -4.732 -12.666 1.00 89.12 94 LEU A O 1
ATOM 761 N N . LEU A 1 95 ? 11.523 -4.540 -13.613 1.00 91.94 95 LEU A N 1
ATOM 762 C CA . LEU A 1 95 ? 11.603 -5.941 -14.044 1.00 91.94 95 LEU A CA 1
ATOM 763 C C . LEU A 1 95 ? 12.009 -6.922 -12.932 1.00 91.94 95 LEU A C 1
ATOM 765 O O . LEU A 1 95 ? 12.042 -8.132 -13.165 1.00 91.94 95 LEU A O 1
ATOM 769 N N . THR A 1 96 ? 12.290 -6.412 -11.730 1.00 91.69 96 THR A N 1
ATOM 770 C CA . THR A 1 96 ? 12.746 -7.226 -10.595 1.00 91.69 96 THR A CA 1
ATOM 771 C C . THR A 1 96 ? 11.929 -6.956 -9.349 1.00 91.69 96 THR A C 1
ATOM 773 O O . THR A 1 96 ? 11.167 -7.824 -8.937 1.00 91.69 96 THR A O 1
ATOM 776 N N . ASN A 1 97 ? 12.020 -5.756 -8.768 1.00 91.31 97 ASN A N 1
ATOM 777 C CA . ASN A 1 97 ? 11.311 -5.444 -7.526 1.00 91.31 97 ASN A CA 1
ATOM 778 C C . ASN A 1 97 ? 9.793 -5.446 -7.737 1.00 91.31 97 ASN A C 1
ATOM 780 O O . ASN A 1 97 ? 9.072 -6.149 -7.034 1.00 91.31 97 ASN A O 1
ATOM 784 N N . LEU A 1 98 ? 9.301 -4.715 -8.743 1.00 92.81 98 LEU A N 1
ATOM 785 C CA . LEU A 1 98 ? 7.865 -4.674 -9.016 1.00 92.81 98 LEU A CA 1
ATOM 786 C C . LEU A 1 98 ? 7.335 -6.041 -9.455 1.00 92.81 98 LEU A C 1
ATOM 788 O O . LEU A 1 98 ? 6.256 -6.433 -9.017 1.00 92.81 98 LEU A O 1
ATOM 792 N N . LYS A 1 99 ? 8.110 -6.794 -10.246 1.00 94.94 99 LYS A N 1
ATOM 793 C CA . LYS A 1 99 ? 7.781 -8.181 -10.594 1.00 94.94 99 LYS A CA 1
ATOM 794 C C . LYS A 1 99 ? 7.565 -9.043 -9.349 1.00 94.94 99 LYS A C 1
ATOM 796 O O . LYS A 1 99 ? 6.485 -9.601 -9.202 1.00 94.94 99 LYS A O 1
ATOM 801 N N . GLN A 1 100 ? 8.526 -9.058 -8.422 1.00 94.69 100 GLN A N 1
ATOM 802 C CA . GLN A 1 100 ? 8.423 -9.797 -7.154 1.00 94.69 100 GLN A CA 1
ATOM 803 C C . GLN A 1 100 ? 7.193 -9.385 -6.340 1.00 94.69 100 GLN A C 1
ATOM 805 O O . GLN A 1 100 ? 6.524 -10.222 -5.732 1.00 94.69 100 GLN A O 1
ATOM 810 N N . ARG A 1 101 ? 6.863 -8.087 -6.341 1.00 94.19 101 ARG A N 1
ATOM 811 C CA . ARG A 1 101 ? 5.677 -7.555 -5.660 1.00 94.19 101 ARG A CA 1
ATOM 812 C C . ARG A 1 101 ? 4.375 -8.039 -6.287 1.00 94.19 101 ARG A C 1
ATOM 814 O O . ARG A 1 101 ? 3.498 -8.498 -5.557 1.00 94.19 101 ARG A O 1
ATOM 821 N N . LEU A 1 102 ? 4.267 -7.990 -7.612 1.00 96.31 102 LEU A N 1
ATOM 822 C CA . LEU A 1 102 ? 3.106 -8.504 -8.340 1.00 96.31 102 LEU A CA 1
ATOM 823 C C . LEU A 1 102 ? 2.966 -10.021 -8.165 1.00 96.31 102 LEU A C 1
ATOM 825 O O . LEU A 1 102 ? 1.860 -10.510 -7.946 1.00 96.31 102 LEU A O 1
ATOM 829 N N . GLU A 1 103 ? 4.071 -10.766 -8.225 1.00 96.56 103 GLU A N 1
ATOM 830 C CA . GLU A 1 103 ? 4.077 -12.219 -8.026 1.00 96.56 103 GLU A CA 1
ATOM 831 C C . GLU A 1 103 ? 3.581 -12.574 -6.633 1.00 96.56 103 GLU A C 1
ATOM 833 O O . GLU A 1 103 ? 2.707 -13.418 -6.484 1.00 96.56 103 GLU A O 1
ATOM 838 N N . SER A 1 104 ? 4.087 -11.898 -5.604 1.00 94.50 104 SER A N 1
ATOM 839 C CA . SER A 1 104 ? 3.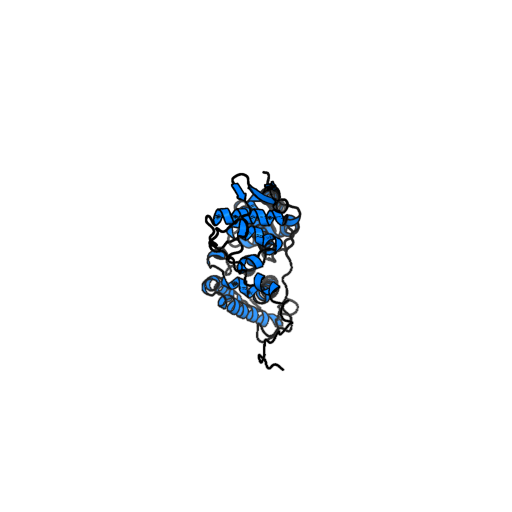659 -12.137 -4.229 1.00 94.50 104 SER A CA 1
ATOM 840 C C . SER A 1 104 ? 2.201 -11.756 -3.987 1.00 94.50 104 SER A C 1
ATOM 842 O O . SER A 1 104 ? 1.480 -12.482 -3.296 1.00 94.50 104 SER A O 1
ATOM 844 N N . LEU A 1 105 ? 1.745 -10.644 -4.578 1.00 94.50 105 LEU A N 1
ATOM 845 C CA . LEU A 1 105 ? 0.339 -10.250 -4.568 1.00 94.50 105 LEU A CA 1
ATOM 846 C C . LEU A 1 105 ? -0.522 -11.376 -5.148 1.00 94.50 105 LEU A C 1
ATOM 848 O O . LEU A 1 105 ? -1.430 -11.859 -4.478 1.00 94.50 105 LEU A O 1
ATOM 852 N N . TYR A 1 106 ? -0.214 -11.832 -6.358 1.00 95.62 106 TYR A N 1
ATOM 853 C CA . TYR A 1 106 ? -1.027 -12.842 -7.023 1.00 95.62 106 TYR A CA 1
ATOM 854 C C . TYR A 1 106 ? -0.905 -14.226 -6.371 1.00 95.62 106 TYR A C 1
ATOM 856 O O . TYR A 1 106 ? -1.886 -14.951 -6.280 1.00 95.62 106 TYR A O 1
ATOM 864 N N . TYR A 1 107 ? 0.273 -14.604 -5.880 1.00 94.06 107 TYR A N 1
ATOM 865 C CA . TYR A 1 107 ? 0.510 -15.935 -5.324 1.00 94.06 107 TYR A CA 1
ATOM 866 C C . TYR A 1 107 ? -0.066 -16.088 -3.910 1.00 94.06 107 TYR A C 1
ATOM 868 O O . TYR A 1 107 ? -0.688 -17.102 -3.600 1.00 94.06 107 TYR A O 1
ATOM 876 N N . TYR A 1 108 ? 0.114 -15.089 -3.039 1.00 91.06 108 TYR A N 1
ATOM 877 C CA . TYR A 1 108 ? -0.282 -15.186 -1.627 1.00 91.06 108 TYR A CA 1
ATOM 878 C C . TYR A 1 108 ? -1.564 -14.418 -1.291 1.00 91.06 108 TYR A C 1
ATOM 880 O O . TYR A 1 108 ? -2.223 -14.744 -0.307 1.00 91.06 108 TYR A O 1
ATOM 888 N N . ASN A 1 109 ? -1.936 -13.418 -2.093 1.00 90.81 109 ASN A N 1
ATOM 889 C CA . ASN A 1 109 ? -3.013 -12.479 -1.773 1.00 90.81 109 ASN A CA 1
ATOM 890 C C . ASN A 1 109 ? -4.071 -12.364 -2.887 1.00 90.81 109 ASN A C 1
ATOM 892 O O . ASN A 1 109 ? -4.843 -11.409 -2.901 1.00 90.81 109 ASN A O 1
ATOM 896 N N . ARG A 1 110 ? -4.156 -13.352 -3.794 1.00 93.00 110 ARG A N 1
ATOM 897 C CA . ARG A 1 110 ? -5.111 -13.381 -4.923 1.00 93.00 110 ARG A CA 1
ATOM 898 C C . ARG A 1 110 ? -6.546 -13.043 -4.528 1.00 93.00 110 ARG A C 1
ATOM 900 O O . ARG A 1 110 ? -7.244 -12.346 -5.252 1.00 93.00 110 ARG A O 1
ATOM 907 N N . HIS A 1 111 ? -6.986 -13.544 -3.375 1.00 88.62 111 HIS A N 1
ATOM 908 C CA . HIS A 1 111 ? -8.349 -13.364 -2.881 1.00 88.62 111 HIS A CA 1
ATOM 909 C C . HIS A 1 111 ? -8.730 -11.886 -2.679 1.00 88.62 111 HIS A C 1
ATOM 911 O O . HIS A 1 111 ? -9.897 -11.551 -2.857 1.00 88.62 111 HIS A O 1
ATOM 917 N N . LEU A 1 112 ? -7.761 -11.005 -2.392 1.00 89.44 112 LEU A N 1
ATOM 918 C CA . LEU A 1 112 ? -7.988 -9.567 -2.195 1.00 89.44 112 LEU A CA 1
ATOM 919 C C . LEU A 1 112 ? -8.365 -8.832 -3.490 1.00 89.44 112 LEU A C 1
ATOM 921 O O . LEU A 1 112 ? -8.905 -7.733 -3.433 1.00 89.44 112 LEU A O 1
ATOM 925 N N . LEU A 1 113 ? -8.107 -9.424 -4.661 1.00 93.06 113 LEU A N 1
ATOM 926 C CA . LEU A 1 113 ? -8.400 -8.797 -5.953 1.00 93.06 113 LEU A CA 1
ATOM 927 C C . LEU A 1 113 ? -9.909 -8.722 -6.246 1.00 93.06 113 LEU A C 1
ATOM 929 O O . LEU A 1 113 ? -10.362 -7.838 -6.971 1.00 93.06 113 LEU A O 1
ATOM 933 N N . LYS A 1 114 ? -10.706 -9.616 -5.651 1.00 89.44 114 LYS A N 1
ATOM 934 C CA . LYS A 1 114 ? -12.124 -9.813 -5.996 1.00 89.44 114 LYS A CA 1
ATOM 935 C C . LYS A 1 114 ? -13.063 -8.722 -5.484 1.00 89.44 114 LYS A C 1
ATOM 937 O O . LYS A 1 114 ? -14.127 -8.532 -6.054 1.00 89.44 114 LYS A O 1
ATOM 942 N N . SER A 1 115 ? -12.694 -8.022 -4.413 1.00 82.81 115 SER A N 1
ATOM 943 C CA . SER A 1 115 ? -13.552 -7.030 -3.745 1.00 82.81 115 SER A CA 1
ATOM 944 C C . SER A 1 115 ? -13.194 -5.580 -4.087 1.00 82.81 115 SER A C 1
ATOM 946 O O . SER A 1 115 ? -13.661 -4.655 -3.425 1.00 82.81 115 SER A O 1
ATOM 948 N N . LEU A 1 116 ? -12.328 -5.377 -5.080 1.00 89.50 116 LEU A N 1
ATOM 949 C CA . LEU A 1 116 ? -11.836 -4.056 -5.459 1.00 89.50 116 LEU A CA 1
ATOM 950 C C . LEU A 1 116 ? -12.882 -3.258 -6.241 1.00 89.50 116 LEU A C 1
ATOM 952 O O . LEU A 1 116 ? -13.722 -3.825 -6.939 1.00 89.50 116 LEU A O 1
ATOM 956 N N . GLN A 1 117 ? -12.784 -1.936 -6.142 1.00 89.88 117 GLN A N 1
ATOM 957 C CA . GLN A 1 117 ? -13.578 -0.963 -6.888 1.00 89.88 117 GLN A CA 1
ATOM 958 C C . GLN A 1 117 ? -12.644 -0.070 -7.702 1.00 89.88 117 GLN A C 1
ATOM 960 O O . GLN A 1 117 ? -11.603 0.357 -7.204 1.00 89.88 117 GLN A O 1
ATOM 965 N N . GLU A 1 118 ? -13.028 0.267 -8.933 1.00 90.56 118 GLU A N 1
ATOM 966 C CA . GLU A 1 118 ? -12.195 1.076 -9.837 1.00 90.56 118 GLU A CA 1
ATOM 967 C C . GLU A 1 118 ? -11.781 2.425 -9.214 1.00 90.56 118 GLU A C 1
ATOM 969 O O . GLU A 1 118 ? -10.636 2.872 -9.338 1.00 90.56 118 GLU A O 1
ATOM 974 N N . SER A 1 119 ? -12.699 3.054 -8.474 1.00 89.88 119 SER A N 1
ATOM 975 C CA . SER A 1 119 ? -12.486 4.347 -7.818 1.00 89.88 119 SER A CA 1
ATOM 976 C C . SER A 1 119 ? -11.335 4.345 -6.806 1.00 89.88 119 SER A C 1
ATOM 978 O O . SER A 1 119 ? -10.753 5.402 -6.565 1.00 89.88 119 SER A O 1
ATOM 980 N N . GLN A 1 120 ? -10.943 3.181 -6.271 1.00 88.50 120 GLN A N 1
ATOM 981 C CA . GLN A 1 120 ? -9.816 3.044 -5.337 1.00 88.50 120 GLN A CA 1
ATOM 982 C C . GLN A 1 120 ? -8.462 3.383 -5.968 1.00 88.50 120 GLN A C 1
ATOM 984 O O . GLN A 1 120 ? -7.481 3.567 -5.247 1.00 88.50 120 GLN A O 1
ATOM 989 N N . PHE A 1 121 ? -8.386 3.444 -7.298 1.00 91.62 121 PHE A N 1
ATOM 990 C CA . PHE A 1 121 ? -7.142 3.652 -8.039 1.00 91.62 121 PHE A CA 1
ATOM 991 C C . PHE A 1 121 ? -7.202 4.860 -8.976 1.00 91.62 121 PHE A C 1
ATOM 993 O O . PHE A 1 121 ? -6.275 5.069 -9.759 1.00 91.62 121 PHE A O 1
ATOM 1000 N N . ALA A 1 122 ? -8.289 5.638 -8.940 1.00 90.25 122 ALA A N 1
ATOM 1001 C CA . ALA A 1 122 ? -8.570 6.693 -9.912 1.00 90.25 122 ALA A CA 1
ATOM 1002 C C . ALA A 1 122 ? -7.447 7.744 -10.002 1.00 90.25 122 ALA A C 1
ATOM 1004 O O . ALA A 1 122 ? -7.105 8.178 -11.103 1.00 90.25 122 ALA A O 1
ATOM 1005 N N . ASP A 1 123 ? -6.829 8.075 -8.871 1.00 89.94 123 ASP A N 1
ATOM 1006 C CA . ASP A 1 123 ? -5.724 9.026 -8.718 1.00 89.94 123 ASP A CA 1
ATOM 1007 C C . ASP A 1 123 ? -4.358 8.494 -9.189 1.00 89.94 123 ASP A C 1
ATOM 1009 O O . ASP A 1 123 ? -3.446 9.280 -9.454 1.00 89.94 123 ASP A O 1
ATOM 1013 N N . LEU A 1 124 ? -4.198 7.175 -9.336 1.00 91.75 124 LEU A N 1
ATOM 1014 C CA . LEU A 1 124 ? -2.923 6.575 -9.729 1.00 91.75 124 LEU A CA 1
ATOM 1015 C C . LEU A 1 124 ? -2.678 6.723 -11.232 1.00 91.75 124 LEU A C 1
ATOM 1017 O O . LEU A 1 124 ? -3.549 6.433 -12.054 1.00 91.75 124 LEU A O 1
ATOM 1021 N N . THR A 1 125 ? -1.459 7.116 -11.602 1.00 90.81 125 THR A N 1
ATOM 1022 C CA . THR A 1 125 ? -1.058 7.328 -13.002 1.00 90.81 125 THR A CA 1
ATOM 1023 C C . THR A 1 125 ? 0.011 6.318 -13.418 1.00 90.81 125 THR A C 1
ATOM 1025 O O . THR A 1 125 ? 1.198 6.496 -13.142 1.00 90.81 125 THR A O 1
ATOM 1028 N N . LEU A 1 126 ? -0.392 5.249 -14.113 1.00 90.38 126 LEU A N 1
ATOM 1029 C CA . LEU A 1 126 ? 0.513 4.161 -14.518 1.00 90.38 126 LEU A CA 1
ATOM 1030 C C . LEU A 1 126 ? 1.079 4.312 -15.943 1.00 90.38 126 LEU A C 1
ATOM 1032 O O . LEU A 1 126 ? 1.950 3.543 -16.354 1.00 90.38 126 LEU A O 1
ATOM 1036 N N . ASN A 1 127 ? 0.634 5.322 -16.693 1.00 85.94 127 ASN A N 1
ATOM 1037 C CA . ASN A 1 127 ? 1.144 5.647 -18.029 1.00 85.94 127 ASN A CA 1
ATOM 1038 C C . ASN A 1 127 ? 2.266 6.719 -18.039 1.00 85.94 127 ASN A C 1
ATOM 1040 O O . ASN A 1 127 ? 2.927 6.891 -19.072 1.00 85.94 127 ASN A O 1
ATOM 1044 N N . ALA A 1 128 ? 2.553 7.371 -16.900 1.00 82.25 128 ALA A N 1
ATOM 1045 C CA . ALA A 1 128 ? 3.666 8.319 -16.689 1.00 82.25 128 ALA A CA 1
ATOM 1046 C C . ALA A 1 128 ? 5.047 7.663 -16.897 1.00 82.25 128 ALA A C 1
ATOM 1048 O O . ALA A 1 128 ? 5.095 6.476 -17.180 1.00 82.25 128 ALA A O 1
ATOM 1049 N N . CYS A 1 129 ? 6.182 8.375 -16.792 1.00 86.88 129 CYS A N 1
ATOM 1050 C CA . CYS A 1 129 ? 7.548 7.808 -16.940 1.00 86.88 129 CYS A CA 1
ATOM 1051 C C . CYS A 1 129 ? 7.761 6.494 -16.145 1.00 86.88 129 CYS A C 1
ATOM 1053 O O . CYS A 1 129 ? 7.034 6.231 -15.196 1.00 86.88 129 CYS A O 1
ATOM 1055 N N . TYR A 1 130 ? 8.729 5.638 -16.509 1.00 87.50 130 TYR A N 1
ATOM 1056 C CA . TYR A 1 130 ? 8.834 4.288 -15.916 1.00 87.50 130 TYR A CA 1
ATOM 1057 C C . TYR A 1 130 ? 8.981 4.280 -14.387 1.00 87.50 130 TYR A C 1
ATOM 1059 O O . TYR A 1 130 ? 8.339 3.461 -13.737 1.00 87.50 130 TYR A O 1
ATOM 1067 N N . GLN A 1 131 ? 9.737 5.211 -13.802 1.00 87.00 131 GLN A N 1
ATOM 1068 C CA . GLN A 1 131 ? 9.838 5.344 -12.345 1.00 87.00 131 GLN A CA 1
ATOM 1069 C C . GLN A 1 131 ? 8.554 5.897 -11.736 1.00 87.00 131 GLN A C 1
ATOM 1071 O O . GLN A 1 131 ? 8.138 5.442 -10.679 1.00 87.00 131 GLN A O 1
ATOM 1076 N N . GLY A 1 132 ? 7.883 6.827 -12.419 1.00 88.88 132 GLY A N 1
ATOM 1077 C CA . GLY A 1 132 ? 6.573 7.301 -11.989 1.00 88.88 132 GLY A CA 1
ATOM 1078 C C . GLY A 1 132 ? 5.534 6.177 -11.994 1.00 88.88 132 GLY A C 1
ATOM 1079 O O . GLY A 1 132 ? 4.794 6.014 -11.026 1.00 88.88 132 GLY A O 1
ATOM 1080 N N . ALA A 1 133 ? 5.525 5.349 -13.039 1.00 89.75 133 ALA A N 1
ATOM 1081 C CA . ALA A 1 133 ? 4.694 4.156 -13.127 1.00 89.75 133 ALA A CA 1
ATOM 1082 C C . ALA A 1 133 ? 5.068 3.130 -12.046 1.00 89.75 133 ALA A C 1
ATOM 1084 O O . ALA A 1 133 ? 4.175 2.567 -11.427 1.00 89.75 133 ALA A O 1
ATOM 1085 N N . TYR A 1 134 ? 6.360 2.937 -11.759 1.00 90.88 134 TYR A N 1
ATOM 1086 C CA . TYR A 1 134 ? 6.834 2.094 -10.659 1.00 90.88 134 TYR A CA 1
ATOM 1087 C C . TYR A 1 134 ? 6.312 2.584 -9.301 1.00 90.88 134 TYR A C 1
ATOM 1089 O O . TYR A 1 134 ? 5.684 1.807 -8.588 1.00 90.88 134 TYR A O 1
ATOM 1097 N N . SER A 1 135 ? 6.479 3.869 -8.968 1.00 91.25 135 SER A N 1
ATOM 1098 C CA . SER A 1 135 ? 5.954 4.467 -7.731 1.00 91.25 135 SER A CA 1
ATOM 1099 C C . SER A 1 135 ? 4.439 4.298 -7.598 1.00 91.25 135 SER A C 1
ATOM 1101 O O . SER A 1 135 ? 3.951 3.885 -6.548 1.00 91.25 135 SER A O 1
ATOM 1103 N N . ASN A 1 136 ? 3.686 4.568 -8.669 1.00 92.50 136 ASN A N 1
ATOM 1104 C CA . ASN A 1 136 ? 2.233 4.385 -8.675 1.00 92.50 136 ASN A CA 1
ATOM 1105 C C . ASN A 1 136 ? 1.841 2.905 -8.556 1.00 92.50 136 ASN A C 1
ATOM 1107 O O . ASN A 1 136 ? 0.869 2.585 -7.879 1.00 92.50 136 ASN A O 1
ATOM 1111 N N . ALA A 1 137 ? 2.600 1.992 -9.165 1.00 93.38 137 ALA A N 1
ATOM 1112 C CA . ALA A 1 137 ? 2.355 0.558 -9.069 1.00 93.38 137 ALA A CA 1
ATOM 1113 C C . ALA A 1 137 ? 2.640 0.016 -7.659 1.00 93.38 137 ALA A C 1
ATOM 1115 O O . ALA A 1 137 ? 1.919 -0.862 -7.192 1.00 93.38 137 ALA A O 1
ATOM 1116 N N . LEU A 1 138 ? 3.634 0.561 -6.946 1.00 92.62 138 LEU A N 1
ATOM 1117 C CA . LEU A 1 138 ? 3.828 0.259 -5.525 1.00 92.62 138 LEU A CA 1
ATOM 1118 C C . LEU A 1 138 ? 2.595 0.655 -4.711 1.00 92.62 138 LEU A C 1
ATOM 1120 O O . LEU A 1 138 ? 2.113 -0.150 -3.921 1.00 92.62 138 LEU A O 1
ATOM 1124 N N . MET A 1 139 ? 2.047 1.851 -4.949 1.00 92.31 139 MET A N 1
ATOM 1125 C CA . MET A 1 139 ? 0.841 2.301 -4.249 1.00 92.31 139 MET A CA 1
ATOM 1126 C C . MET A 1 139 ? -0.396 1.488 -4.603 1.00 92.31 139 MET A C 1
ATOM 1128 O O . MET A 1 139 ? -1.182 1.152 -3.722 1.00 92.31 139 MET A O 1
ATOM 1132 N N . PHE A 1 140 ? -0.527 1.093 -5.866 1.00 94.12 140 PHE A N 1
ATOM 1133 C CA . PHE A 1 140 ? -1.560 0.167 -6.307 1.00 94.12 140 PHE A CA 1
ATOM 1134 C C . PHE A 1 140 ? -1.502 -1.160 -5.527 1.00 94.12 140 PHE A C 1
ATOM 1136 O O . PHE A 1 140 ? -2.510 -1.599 -4.978 1.00 94.12 140 PHE A O 1
ATOM 1143 N N . ILE A 1 141 ? -0.318 -1.774 -5.411 1.00 93.88 141 ILE A N 1
ATOM 1144 C CA . ILE A 1 141 ? -0.134 -3.038 -4.678 1.00 93.88 141 ILE A CA 1
ATOM 1145 C C . ILE A 1 141 ? -0.368 -2.851 -3.174 1.00 93.88 141 ILE A C 1
ATOM 1147 O O . ILE A 1 141 ? -1.023 -3.690 -2.552 1.00 93.88 141 ILE A O 1
ATOM 1151 N N . ASP A 1 142 ? 0.130 -1.764 -2.584 1.00 91.62 142 ASP A N 1
ATOM 1152 C CA . ASP A 1 142 ? -0.059 -1.467 -1.161 1.00 91.62 142 ASP A CA 1
ATOM 1153 C C . ASP A 1 142 ? -1.554 -1.312 -0.830 1.00 91.62 142 ASP A C 1
ATOM 1155 O O . ASP A 1 142 ? -2.028 -1.929 0.123 1.00 91.62 142 ASP A O 1
ATOM 1159 N N . ARG A 1 143 ? -2.333 -0.614 -1.671 1.00 90.25 143 ARG A N 1
ATOM 1160 C CA . ARG A 1 143 ? -3.789 -0.469 -1.490 1.00 90.25 143 ARG A CA 1
ATOM 1161 C C . ARG A 1 143 ? -4.543 -1.795 -1.577 1.00 90.25 143 ARG A C 1
ATOM 1163 O O . ARG A 1 143 ? -5.483 -2.000 -0.816 1.00 90.25 143 ARG A O 1
ATOM 1170 N N . ILE A 1 144 ? -4.128 -2.711 -2.454 1.00 91.31 144 ILE A N 1
ATOM 1171 C CA . ILE A 1 144 ? -4.743 -4.046 -2.539 1.00 91.31 144 ILE A CA 1
ATOM 1172 C C . ILE A 1 144 ? -4.371 -4.882 -1.314 1.00 91.31 144 ILE A C 1
ATOM 1174 O O . ILE A 1 144 ? -5.227 -5.481 -0.666 1.00 91.31 144 ILE A O 1
ATOM 1178 N N . THR A 1 145 ? -3.082 -4.923 -0.981 1.00 89.38 145 THR A N 1
ATOM 1179 C CA . THR A 1 145 ? -2.572 -5.751 0.117 1.00 89.38 145 THR A CA 1
ATOM 1180 C C . THR A 1 145 ? -2.939 -5.205 1.490 1.00 89.38 145 THR A C 1
ATOM 1182 O O . THR A 1 145 ? -2.912 -5.971 2.451 1.00 89.38 145 THR A O 1
ATOM 1185 N N . ALA A 1 146 ? -3.344 -3.938 1.609 1.00 86.44 146 ALA A N 1
ATOM 1186 C CA . ALA A 1 146 ? -3.874 -3.359 2.839 1.00 86.44 146 ALA A CA 1
ATOM 1187 C C . ALA A 1 146 ? -4.961 -4.251 3.462 1.00 86.44 146 ALA A C 1
ATOM 1189 O O . ALA A 1 146 ? -4.884 -4.537 4.655 1.00 86.44 146 ALA A O 1
ATOM 1190 N N . GLY A 1 147 ? -5.853 -4.825 2.644 1.00 79.38 147 GLY A N 1
ATOM 1191 C CA . GLY A 1 147 ? -6.915 -5.736 3.090 1.00 79.38 147 GLY A CA 1
ATOM 1192 C C . GLY A 1 147 ? -6.443 -7.059 3.719 1.00 79.38 147 GLY A C 1
ATOM 1193 O O . GLY A 1 147 ? -7.264 -7.806 4.237 1.00 79.38 147 GLY A O 1
ATOM 1194 N N . SER A 1 148 ? -5.140 -7.362 3.698 1.00 83.25 148 SER A N 1
ATOM 1195 C CA . SER A 1 148 ? -4.574 -8.607 4.243 1.00 83.25 148 SER A CA 1
ATOM 1196 C C . SER A 1 148 ? -4.523 -8.668 5.769 1.00 83.25 148 SER A C 1
ATOM 1198 O O . SER A 1 148 ? -4.639 -9.756 6.317 1.00 83.25 148 SER A O 1
ATOM 1200 N N . CYS A 1 149 ? -4.258 -7.545 6.447 1.00 85.19 149 CYS A N 1
ATOM 1201 C CA . CYS A 1 149 ? -4.221 -7.419 7.908 1.00 85.19 149 CYS A CA 1
ATOM 1202 C C . CYS A 1 149 ? -4.030 -5.951 8.324 1.00 85.19 149 CYS A C 1
ATOM 1204 O O . CYS A 1 149 ? -3.524 -5.126 7.558 1.00 85.19 149 CYS A O 1
ATOM 1206 N N . ILE A 1 150 ? -4.330 -5.632 9.587 1.00 86.44 150 ILE A N 1
ATOM 1207 C CA . ILE A 1 150 ? -4.164 -4.274 10.134 1.00 86.44 150 ILE A CA 1
ATOM 1208 C C . ILE A 1 150 ? -2.738 -3.705 9.993 1.00 86.44 150 ILE A C 1
ATOM 1210 O O . ILE A 1 150 ? -2.571 -2.508 9.768 1.00 86.44 150 ILE A O 1
ATOM 1214 N N . ASN A 1 151 ? -1.696 -4.541 10.078 1.00 90.25 151 ASN A N 1
ATOM 1215 C CA . ASN A 1 151 ? -0.313 -4.076 9.922 1.00 90.25 151 ASN A CA 1
ATOM 1216 C C . ASN A 1 151 ? -0.045 -3.591 8.494 1.00 90.25 151 ASN A C 1
ATOM 1218 O O . ASN A 1 151 ? 0.615 -2.570 8.315 1.00 90.25 151 ASN A O 1
ATOM 1222 N N . THR A 1 152 ? -0.561 -4.300 7.487 1.00 88.88 152 THR A N 1
ATOM 1223 C CA . THR A 1 152 ? -0.406 -3.905 6.083 1.00 88.88 152 THR A CA 1
ATOM 1224 C C . THR A 1 152 ? -1.218 -2.648 5.781 1.00 88.88 152 THR A C 1
ATOM 1226 O O . THR A 1 152 ? -0.696 -1.745 5.134 1.00 88.88 152 THR A O 1
ATOM 1229 N N . HIS A 1 153 ? -2.428 -2.515 6.342 1.00 88.81 153 HIS A N 1
ATOM 1230 C CA . HIS A 1 153 ? -3.189 -1.256 6.314 1.00 88.81 153 HIS A CA 1
ATOM 1231 C C . HIS A 1 153 ? -2.373 -0.081 6.862 1.00 88.81 153 HIS A C 1
ATOM 1233 O O . HIS A 1 153 ? -2.279 0.963 6.222 1.00 88.81 153 HIS A O 1
ATOM 1239 N N . LEU A 1 154 ? -1.754 -0.252 8.031 1.00 91.88 154 LEU A N 1
ATOM 1240 C CA . LEU A 1 154 ? -0.967 0.794 8.682 1.00 91.88 154 LEU A CA 1
ATOM 1241 C C . LEU A 1 154 ? 0.291 1.167 7.892 1.00 91.88 154 LEU A C 1
ATOM 1243 O O . LEU A 1 154 ? 0.647 2.342 7.840 1.00 91.88 154 LEU A O 1
ATOM 1247 N N . LEU A 1 155 ? 0.956 0.190 7.272 1.00 92.81 155 LEU A N 1
ATOM 1248 C CA . LEU A 1 155 ? 2.118 0.425 6.411 1.00 92.81 155 LEU A CA 1
ATOM 1249 C C . LEU A 1 155 ? 1.731 1.141 5.112 1.00 92.81 155 LEU A C 1
ATOM 1251 O O . LEU A 1 155 ? 2.379 2.125 4.754 1.00 92.81 155 LEU A O 1
ATOM 1255 N N . SER A 1 156 ? 0.651 0.703 4.459 1.00 91.25 156 SER A N 1
ATOM 1256 C CA . SER A 1 156 ? 0.099 1.362 3.269 1.00 91.25 156 SER A CA 1
ATOM 1257 C C . SER A 1 156 ? -0.284 2.807 3.585 1.00 91.25 156 SER A C 1
ATOM 1259 O O . SER A 1 156 ? 0.163 3.731 2.909 1.00 91.25 156 SER A O 1
ATOM 1261 N N . ALA A 1 157 ? -1.037 3.018 4.670 1.00 91.62 157 ALA A N 1
ATOM 1262 C CA . ALA A 1 157 ? -1.449 4.341 5.122 1.00 91.62 157 ALA A CA 1
ATOM 1263 C C . ALA A 1 157 ? -0.251 5.233 5.453 1.00 91.62 157 ALA A C 1
ATOM 1265 O O . ALA A 1 157 ? -0.219 6.393 5.060 1.00 91.62 157 ALA A O 1
ATOM 1266 N N . LYS A 1 158 ? 0.769 4.694 6.130 1.00 93.06 158 LYS A N 1
ATOM 1267 C CA . LYS A 1 158 ? 1.999 5.426 6.443 1.00 93.06 158 LYS A CA 1
ATOM 1268 C C . LYS A 1 158 ? 2.713 5.885 5.170 1.00 93.06 158 LYS A C 1
ATOM 1270 O O . LYS A 1 158 ? 3.066 7.060 5.088 1.00 93.06 158 LYS A O 1
ATOM 1275 N N . ARG A 1 159 ? 2.915 5.005 4.177 1.00 93.81 159 ARG A N 1
ATOM 1276 C CA . ARG A 1 159 ? 3.575 5.403 2.922 1.00 93.81 159 ARG A CA 1
ATOM 1277 C C . ARG A 1 159 ? 2.775 6.469 2.192 1.00 93.81 159 ARG A C 1
ATOM 1279 O O . ARG A 1 159 ? 3.327 7.501 1.813 1.00 93.81 159 ARG A O 1
ATOM 1286 N N . GLU A 1 160 ? 1.489 6.209 2.002 1.00 93.06 160 GLU A N 1
ATOM 1287 C CA . GLU A 1 160 ? 0.625 7.077 1.219 1.00 93.06 160 GLU A CA 1
ATOM 1288 C C . GLU A 1 160 ? 0.462 8.442 1.899 1.00 93.06 160 GLU A C 1
ATOM 1290 O O . GLU A 1 160 ? 0.541 9.469 1.232 1.00 93.06 160 GLU A O 1
ATOM 1295 N N . PHE A 1 161 ? 0.375 8.481 3.231 1.00 94.12 161 PHE A N 1
ATOM 1296 C CA . PHE A 1 161 ? 0.379 9.726 3.991 1.00 94.12 161 PHE A CA 1
ATOM 1297 C C . PHE A 1 161 ? 1.658 10.535 3.753 1.00 94.12 161 PHE A C 1
ATOM 1299 O O . PHE A 1 161 ? 1.575 11.720 3.440 1.00 94.12 161 PHE A O 1
ATOM 1306 N N . ILE A 1 162 ? 2.844 9.919 3.860 1.00 95.75 162 ILE A N 1
ATOM 1307 C CA . ILE A 1 162 ? 4.120 10.623 3.634 1.00 95.75 162 ILE A CA 1
ATOM 1308 C C . ILE A 1 162 ? 4.188 11.161 2.198 1.00 95.75 162 ILE A C 1
ATOM 1310 O O . ILE A 1 162 ? 4.597 12.303 1.995 1.00 95.75 162 ILE A O 1
ATOM 1314 N N . LEU A 1 163 ? 3.751 10.378 1.208 1.00 94.25 163 LEU A N 1
ATOM 1315 C CA . LEU A 1 163 ? 3.713 10.807 -0.193 1.00 94.25 163 LEU A CA 1
ATOM 1316 C C . LEU A 1 163 ? 2.698 11.929 -0.440 1.00 94.25 163 LEU A C 1
ATOM 1318 O O . LEU A 1 163 ? 2.998 12.850 -1.195 1.00 94.25 163 LEU A O 1
ATOM 1322 N N . GLN A 1 164 ? 1.540 11.917 0.224 1.00 92.81 164 GLN A N 1
ATOM 1323 C CA . GLN A 1 164 ? 0.582 13.024 0.162 1.00 92.81 164 GLN A CA 1
ATOM 1324 C C . GLN A 1 164 ? 1.132 14.290 0.823 1.00 92.81 164 GLN A C 1
ATOM 1326 O O . GLN A 1 164 ? 0.974 15.378 0.276 1.00 92.81 164 GLN A O 1
ATOM 1331 N N . GLN A 1 165 ? 1.832 14.174 1.957 1.00 95.50 165 GLN A N 1
ATOM 1332 C CA . GLN A 1 165 ? 2.526 15.320 2.553 1.00 95.50 165 GLN A CA 1
ATOM 1333 C C . GLN A 1 165 ? 3.613 15.852 1.615 1.00 95.50 165 GLN A C 1
ATOM 1335 O O . GLN A 1 165 ? 3.735 17.064 1.457 1.00 95.50 165 GLN A O 1
ATOM 1340 N N . ALA A 1 166 ? 4.363 14.969 0.949 1.00 95.94 166 ALA A N 1
ATOM 1341 C CA . ALA A 1 166 ? 5.350 15.371 -0.046 1.00 95.94 166 ALA A CA 1
ATOM 1342 C C . ALA A 1 166 ? 4.684 16.103 -1.218 1.00 95.94 166 ALA A C 1
ATOM 1344 O O . ALA A 1 166 ? 5.149 17.174 -1.594 1.00 95.94 166 ALA A O 1
ATOM 1345 N N . ALA A 1 167 ? 3.568 15.582 -1.740 1.00 92.56 167 ALA A N 1
ATOM 1346 C CA . ALA A 1 167 ? 2.786 16.205 -2.806 1.00 92.56 167 ALA A CA 1
ATOM 1347 C C . ALA A 1 167 ? 2.248 17.591 -2.408 1.00 92.56 167 ALA A C 1
ATOM 1349 O O . ALA A 1 167 ? 2.366 18.534 -3.187 1.00 92.56 167 ALA A O 1
ATOM 1350 N N . ASN A 1 168 ? 1.728 17.739 -1.186 1.00 93.62 168 ASN A N 1
ATOM 1351 C CA . ASN A 1 168 ? 1.283 19.028 -0.651 1.00 93.62 168 ASN A CA 1
ATOM 1352 C C . ASN A 1 168 ? 2.449 20.016 -0.527 1.00 93.62 168 ASN A C 1
ATOM 1354 O O . ASN A 1 168 ? 2.316 21.182 -0.891 1.00 93.62 168 ASN A O 1
ATOM 1358 N N . TYR A 1 169 ? 3.612 19.540 -0.075 1.00 95.94 169 TYR A N 1
ATOM 1359 C CA . TYR A 1 169 ? 4.818 20.355 0.023 1.00 95.94 169 TYR A CA 1
ATOM 1360 C C . TYR A 1 169 ? 5.295 20.857 -1.344 1.00 95.94 169 TYR A C 1
ATOM 1362 O O . TYR A 1 169 ? 5.809 21.971 -1.430 1.00 95.94 169 TYR A O 1
ATOM 1370 N N . LEU A 1 170 ? 5.066 20.108 -2.434 1.00 93.69 170 LEU A N 1
ATOM 1371 C CA . LEU A 1 170 ? 5.395 20.575 -3.788 1.00 93.69 170 LEU A CA 1
ATOM 1372 C C . LEU A 1 170 ? 4.709 21.898 -4.141 1.00 93.69 170 LEU A C 1
ATOM 1374 O O . LEU A 1 170 ? 5.262 22.652 -4.929 1.00 93.69 170 LEU A O 1
ATOM 1378 N N . ALA A 1 171 ? 3.545 22.212 -3.560 1.00 90.25 171 ALA A N 1
ATOM 1379 C CA . ALA A 1 171 ? 2.865 23.488 -3.795 1.00 90.25 171 ALA A CA 1
ATOM 1380 C C . ALA A 1 171 ? 3.627 24.695 -3.208 1.00 90.25 171 ALA A C 1
ATOM 1382 O O . ALA A 1 171 ? 3.363 25.835 -3.583 1.00 90.25 171 ALA A O 1
ATOM 1383 N N . THR A 1 172 ? 4.571 24.451 -2.295 1.00 90.38 172 THR A N 1
ATOM 1384 C CA . THR A 1 172 ? 5.376 25.480 -1.615 1.00 90.38 172 THR A CA 1
ATOM 1385 C C . THR A 1 172 ? 6.719 25.751 -2.294 1.00 90.38 172 THR A C 1
ATOM 1387 O O . THR A 1 172 ? 7.393 26.728 -1.968 1.00 90.38 172 THR A O 1
ATOM 1390 N N . ILE A 1 173 ? 7.116 24.905 -3.249 1.00 89.56 173 ILE A N 1
ATOM 1391 C CA . ILE A 1 173 ? 8.397 24.986 -3.953 1.00 89.56 173 ILE A CA 1
ATOM 1392 C C . ILE A 1 173 ? 8.176 24.998 -5.466 1.00 89.56 173 ILE A C 1
ATOM 1394 O O . ILE A 1 173 ? 7.208 24.454 -5.983 1.00 89.56 173 ILE A O 1
ATOM 1398 N N . ASN A 1 174 ? 9.087 25.617 -6.215 1.00 88.06 174 ASN A N 1
ATOM 1399 C CA . ASN A 1 174 ? 8.968 25.639 -7.669 1.00 88.06 174 ASN A CA 1
ATOM 1400 C C . ASN A 1 174 ? 9.396 24.286 -8.260 1.00 88.06 174 ASN A C 1
ATOM 1402 O O . ASN A 1 174 ? 10.575 23.929 -8.210 1.00 88.06 174 ASN A O 1
ATOM 1406 N N . VAL A 1 175 ? 8.446 23.545 -8.828 1.00 89.06 175 VAL A N 1
ATOM 1407 C CA . VAL A 1 175 ? 8.677 22.228 -9.434 1.00 89.06 175 VAL A CA 1
ATOM 1408 C C . VAL A 1 175 ? 8.315 22.277 -10.909 1.00 89.06 175 VAL A C 1
ATOM 1410 O O . VAL A 1 175 ? 7.216 22.681 -11.283 1.00 89.06 175 VAL A O 1
ATOM 1413 N N . GLN A 1 176 ? 9.237 21.829 -11.759 1.00 87.06 176 GLN A N 1
ATOM 1414 C CA . GLN A 1 176 ? 8.983 21.715 -13.193 1.00 87.06 176 GLN A CA 1
ATOM 1415 C C . GLN A 1 176 ? 7.858 20.710 -13.476 1.00 87.06 176 GLN A C 1
ATOM 1417 O O . GLN A 1 176 ? 7.806 19.628 -12.884 1.00 87.06 176 GLN A O 1
ATOM 1422 N N . LEU A 1 177 ? 6.984 21.054 -14.423 1.00 85.06 177 LEU A N 1
ATOM 1423 C CA . LEU A 1 177 ? 5.905 20.178 -14.873 1.00 85.06 177 LEU A CA 1
ATOM 1424 C C . LEU A 1 177 ? 6.473 18.837 -15.367 1.00 85.06 177 LEU A C 1
ATOM 1426 O O . LEU A 1 177 ? 7.397 18.808 -16.175 1.00 85.06 177 LEU A O 1
ATOM 1430 N N . GLY A 1 178 ? 5.916 17.731 -14.876 1.00 83.50 178 GLY A N 1
ATOM 1431 C CA . GLY A 1 178 ? 6.363 16.369 -15.174 1.00 83.50 178 GLY A CA 1
ATOM 1432 C C . GLY A 1 178 ? 7.356 15.795 -14.157 1.00 83.50 178 GLY A C 1
ATOM 1433 O O . GLY A 1 178 ? 7.510 14.577 -14.103 1.00 83.50 178 GLY A O 1
ATOM 1434 N N . ASN A 1 179 ? 7.969 16.627 -13.306 1.00 88.69 179 ASN A N 1
ATOM 1435 C CA . ASN A 1 179 ? 8.924 16.180 -12.284 1.00 88.69 179 ASN A CA 1
ATOM 1436 C C . ASN A 1 179 ? 8.302 15.986 -10.896 1.00 88.69 179 ASN A C 1
ATOM 1438 O O . ASN A 1 179 ? 9.008 15.580 -9.975 1.00 88.69 179 ASN A O 1
ATOM 1442 N N . GLN A 1 180 ? 7.002 16.241 -10.722 1.00 91.81 180 GLN A N 1
ATOM 1443 C CA . GLN A 1 180 ? 6.349 16.215 -9.408 1.00 91.81 180 GLN A CA 1
ATOM 1444 C C . GLN A 1 180 ? 6.563 14.892 -8.670 1.00 91.81 180 GLN A C 1
ATOM 1446 O O . GLN A 1 180 ? 6.951 14.897 -7.506 1.00 91.81 180 GLN A O 1
ATOM 1451 N N . ILE A 1 181 ? 6.380 13.762 -9.357 1.00 91.44 181 ILE A N 1
ATOM 1452 C CA . ILE A 1 181 ? 6.557 12.439 -8.749 1.00 91.44 181 ILE A CA 1
ATOM 1453 C C . ILE A 1 181 ? 8.004 12.188 -8.315 1.00 91.44 181 ILE A C 1
ATOM 1455 O O . ILE A 1 181 ? 8.237 11.634 -7.247 1.00 91.44 181 ILE A O 1
ATOM 1459 N N . HIS A 1 182 ? 8.972 12.672 -9.094 1.00 92.44 182 HIS A N 1
ATOM 1460 C CA . HIS A 1 182 ? 10.394 12.532 -8.798 1.00 92.44 182 HIS A CA 1
ATOM 1461 C C . HIS A 1 182 ? 10.808 13.377 -7.592 1.00 92.44 182 HIS A C 1
ATOM 1463 O O . HIS A 1 182 ? 11.554 12.922 -6.725 1.00 92.44 182 HIS A O 1
ATOM 1469 N N . VAL A 1 183 ? 10.274 14.597 -7.492 1.00 94.94 183 VAL A N 1
ATOM 1470 C CA . VAL A 1 183 ? 10.480 15.458 -6.321 1.00 94.94 183 VAL A CA 1
ATOM 1471 C C . VAL A 1 183 ? 9.817 14.852 -5.084 1.00 94.94 183 VAL A C 1
ATOM 1473 O O . VAL A 1 183 ? 10.446 14.790 -4.029 1.00 94.94 183 VAL A O 1
ATOM 1476 N N . ALA A 1 184 ? 8.588 14.342 -5.211 1.00 95.25 184 ALA A N 1
ATOM 1477 C CA . ALA A 1 184 ? 7.885 13.673 -4.120 1.00 95.25 184 ALA A CA 1
ATOM 1478 C C . ALA A 1 184 ? 8.643 12.430 -3.626 1.00 95.25 184 ALA A C 1
ATOM 1480 O O . ALA A 1 184 ? 8.814 12.265 -2.420 1.00 95.25 184 ALA A O 1
ATOM 1481 N N . ASN A 1 185 ? 9.171 11.606 -4.538 1.00 94.56 185 ASN A N 1
ATOM 1482 C CA . ASN A 1 185 ? 10.018 10.464 -4.196 1.00 94.56 185 ASN A CA 1
ATOM 1483 C C . ASN A 1 185 ? 11.307 10.907 -3.483 1.00 94.56 185 ASN A C 1
ATOM 1485 O O . ASN A 1 185 ? 11.704 10.272 -2.508 1.00 94.56 185 ASN A O 1
ATOM 1489 N N . SER A 1 186 ? 11.941 12.010 -3.908 1.00 95.38 186 SER A N 1
ATOM 1490 C CA . SER A 1 186 ? 13.119 12.563 -3.220 1.00 95.38 186 SER A CA 1
ATOM 1491 C C . SER A 1 186 ? 12.804 12.987 -1.784 1.00 95.38 186 SER A C 1
ATOM 1493 O O . SER A 1 186 ? 13.581 12.688 -0.877 1.00 95.38 186 SER A O 1
ATOM 1495 N N . LEU A 1 187 ? 11.681 13.680 -1.572 1.00 97.50 187 LEU A N 1
ATOM 1496 C CA . LEU A 1 187 ? 11.222 14.106 -0.246 1.00 97.50 187 LEU A CA 1
ATOM 1497 C C . LEU A 1 187 ? 10.895 12.897 0.636 1.00 97.50 187 LEU A C 1
ATOM 1499 O O . LEU A 1 187 ? 11.363 12.811 1.769 1.00 97.50 187 LEU A O 1
ATOM 1503 N N . TYR A 1 188 ? 10.146 11.933 0.096 1.00 96.75 188 TYR A N 1
ATOM 1504 C CA . TYR A 1 188 ? 9.820 10.679 0.769 1.00 96.75 188 TYR A CA 1
ATOM 1505 C C . TYR A 1 188 ? 11.088 9.915 1.178 1.00 96.75 188 TYR A C 1
ATOM 1507 O O . TYR A 1 188 ? 11.224 9.528 2.336 1.00 96.75 188 TYR A O 1
ATOM 1515 N N . ASN A 1 189 ? 12.045 9.738 0.263 1.00 95.88 189 ASN A N 1
ATOM 1516 C CA . ASN A 1 189 ? 13.274 8.986 0.524 1.00 95.88 189 ASN A CA 1
ATOM 1517 C C . ASN A 1 189 ? 14.135 9.629 1.614 1.00 95.88 189 ASN A C 1
ATOM 1519 O O . ASN A 1 189 ? 14.775 8.905 2.372 1.00 95.88 189 ASN A O 1
ATOM 1523 N N . TYR A 1 190 ? 14.124 10.961 1.724 1.00 97.31 190 TYR A N 1
ATOM 1524 C CA . TYR A 1 190 ? 14.842 11.675 2.779 1.00 97.31 190 TYR A CA 1
ATOM 1525 C C . TYR A 1 190 ? 14.334 11.334 4.185 1.00 97.31 190 TYR A C 1
ATOM 1527 O O . TYR A 1 190 ? 15.118 11.281 5.126 1.00 97.31 190 TYR A O 1
ATOM 1535 N N . VAL A 1 191 ? 13.030 11.082 4.329 1.00 97.06 191 VAL A N 1
ATOM 1536 C CA . VAL A 1 191 ? 12.397 10.791 5.626 1.00 97.06 191 VAL A CA 1
ATOM 1537 C C . VAL A 1 191 ? 12.091 9.308 5.836 1.00 97.06 191 VAL A C 1
ATOM 1539 O O . VAL A 1 191 ? 11.755 8.918 6.947 1.00 97.06 191 VAL A O 1
ATOM 1542 N N . ALA A 1 192 ? 12.186 8.462 4.807 1.00 95.62 192 ALA A N 1
ATOM 1543 C CA . ALA A 1 192 ? 11.709 7.077 4.851 1.00 95.62 192 ALA A CA 1
ATOM 1544 C C . ALA A 1 192 ? 12.282 6.277 6.037 1.00 95.62 192 ALA A C 1
ATOM 1546 O O . ALA A 1 192 ? 11.531 5.604 6.749 1.00 95.62 192 ALA A O 1
ATOM 1547 N N . SER A 1 193 ? 13.582 6.418 6.317 1.00 95.44 193 SER A N 1
ATOM 1548 C CA . SER A 1 193 ? 14.240 5.745 7.444 1.00 95.44 193 SER A CA 1
ATOM 1549 C C . SER A 1 193 ? 13.718 6.199 8.809 1.00 95.44 193 SER A C 1
ATOM 1551 O O . SER A 1 193 ? 13.563 5.363 9.697 1.00 95.44 193 SER A O 1
ATOM 1553 N N . ASP A 1 194 ? 13.380 7.484 8.974 1.00 94.75 194 ASP A N 1
ATOM 1554 C CA . ASP A 1 194 ? 12.823 8.023 10.228 1.00 94.75 194 ASP A CA 1
ATOM 1555 C C . ASP A 1 194 ? 11.473 7.368 10.574 1.00 94.75 194 ASP A C 1
ATOM 1557 O O . ASP A 1 194 ? 11.090 7.296 11.744 1.00 94.75 194 ASP A O 1
ATOM 1561 N N . TYR A 1 195 ? 10.764 6.857 9.562 1.00 94.44 195 TYR A N 1
ATOM 1562 C CA . TYR A 1 195 ? 9.450 6.226 9.692 1.00 94.44 195 TYR A CA 1
ATOM 1563 C C . TYR A 1 195 ? 9.467 4.696 9.502 1.00 94.44 195 TYR A C 1
ATOM 1565 O O . TYR A 1 195 ? 8.395 4.082 9.495 1.00 94.44 195 TYR A O 1
ATOM 1573 N N . ASN A 1 196 ? 10.654 4.076 9.419 1.00 95.56 196 ASN A N 1
ATOM 1574 C CA . ASN A 1 196 ? 10.865 2.640 9.160 1.00 95.56 196 ASN A CA 1
ATOM 1575 C C . ASN A 1 196 ? 10.234 2.150 7.843 1.00 95.56 196 ASN A C 1
ATOM 1577 O O . ASN A 1 196 ? 9.639 1.073 7.774 1.00 95.56 196 ASN A O 1
ATOM 1581 N N . MET A 1 197 ? 10.355 2.969 6.799 1.00 94.62 197 MET A N 1
ATOM 1582 C CA . MET A 1 197 ? 9.874 2.681 5.452 1.00 94.62 197 MET A CA 1
ATOM 1583 C C . MET A 1 197 ? 11.037 2.440 4.491 1.00 94.62 197 MET A C 1
ATOM 1585 O O . MET A 1 197 ? 12.107 3.034 4.638 1.00 94.62 197 MET A O 1
ATOM 1589 N N . LEU A 1 198 ? 10.827 1.603 3.472 1.00 92.75 198 LEU A N 1
ATOM 1590 C CA . LEU A 1 198 ? 11.827 1.398 2.428 1.00 92.75 198 LEU A CA 1
ATOM 1591 C C . LEU A 1 198 ? 11.810 2.567 1.429 1.00 92.75 198 LEU A C 1
ATOM 1593 O O . LEU A 1 198 ? 10.735 3.110 1.134 1.00 92.75 198 LEU A O 1
ATOM 1597 N N . PRO A 1 199 ? 12.978 2.952 0.882 1.00 92.94 199 PRO A N 1
ATOM 1598 C CA . PRO A 1 199 ? 13.057 3.984 -0.139 1.00 92.94 199 PRO A CA 1
ATOM 1599 C C . PRO A 1 199 ? 12.431 3.508 -1.454 1.00 92.94 199 PRO A C 1
ATOM 1601 O O . PRO A 1 199 ? 12.509 2.336 -1.832 1.00 92.94 199 PRO A O 1
ATOM 1604 N N . ILE A 1 200 ? 11.854 4.452 -2.186 1.00 91.12 200 ILE A N 1
ATOM 1605 C CA . ILE A 1 200 ? 11.362 4.250 -3.543 1.00 91.12 200 ILE A CA 1
ATOM 1606 C C . ILE A 1 200 ? 12.530 4.489 -4.498 1.00 91.12 200 ILE A C 1
ATOM 1608 O O . ILE A 1 200 ? 13.120 5.568 -4.522 1.00 91.12 200 ILE A O 1
ATOM 1612 N N . GLN A 1 201 ? 12.874 3.467 -5.279 1.00 87.25 201 GLN A N 1
ATOM 1613 C CA . GLN A 1 201 ? 13.932 3.556 -6.283 1.00 87.25 201 GLN A CA 1
ATOM 1614 C C . GLN A 1 201 ? 13.526 4.544 -7.381 1.00 87.25 201 GLN A C 1
ATOM 1616 O O . GLN A 1 201 ? 12.624 4.264 -8.169 1.00 87.25 201 GLN A O 1
ATOM 1621 N N . ASP A 1 202 ? 14.197 5.693 -7.417 1.00 87.81 202 ASP A N 1
ATOM 1622 C CA . ASP A 1 202 ? 13.970 6.731 -8.415 1.00 87.81 202 ASP A CA 1
ATOM 1623 C C . ASP A 1 202 ? 15.270 7.469 -8.747 1.00 87.81 202 ASP A C 1
ATOM 1625 O O . ASP A 1 202 ? 15.775 8.294 -7.992 1.00 87.81 202 ASP A O 1
ATOM 1629 N N . THR A 1 203 ? 15.808 7.157 -9.913 1.00 83.25 203 THR A N 1
ATOM 1630 C CA . THR A 1 203 ? 17.042 7.715 -10.485 1.00 83.25 203 THR A CA 1
ATOM 1631 C C . THR A 1 203 ? 16.849 9.092 -11.113 1.00 83.25 203 THR A C 1
ATOM 1633 O O . THR A 1 203 ? 17.831 9.771 -11.402 1.00 83.25 203 THR A O 1
ATOM 1636 N N . ARG A 1 204 ? 15.597 9.505 -11.347 1.00 83.38 204 ARG A N 1
ATOM 1637 C CA . ARG A 1 204 ? 15.235 10.830 -11.870 1.00 83.38 204 ARG A CA 1
ATOM 1638 C C . ARG A 1 204 ? 14.901 11.818 -10.755 1.00 83.38 204 ARG A C 1
ATOM 1640 O O . ARG A 1 204 ? 14.653 12.987 -11.046 1.00 83.38 204 ARG A O 1
ATOM 1647 N N . ALA A 1 205 ? 14.905 11.371 -9.497 1.00 84.62 205 ALA A N 1
ATOM 1648 C CA . ALA A 1 205 ? 14.748 12.227 -8.330 1.00 84.62 205 ALA A CA 1
ATOM 1649 C C . ALA A 1 205 ? 15.806 13.350 -8.345 1.00 84.62 205 ALA A C 1
ATOM 1651 O O . ALA A 1 205 ? 17.008 13.060 -8.356 1.00 84.62 205 ALA A O 1
ATOM 1652 N N . PRO A 1 206 ? 15.401 14.634 -8.372 1.00 85.50 206 PRO A N 1
ATOM 1653 C CA . PRO A 1 206 ? 16.358 15.728 -8.367 1.00 85.50 206 PRO A CA 1
ATOM 1654 C C . PRO A 1 206 ? 17.028 15.857 -7.000 1.00 85.50 206 PRO A C 1
ATOM 1656 O O . PRO A 1 206 ? 16.444 15.541 -5.967 1.00 85.50 206 PRO A O 1
ATOM 1659 N N . GLN A 1 207 ? 18.242 16.405 -6.990 1.00 85.81 207 GLN A N 1
ATOM 1660 C CA . GLN A 1 207 ? 18.925 16.762 -5.750 1.00 85.81 207 GLN A CA 1
ATOM 1661 C C . GLN A 1 207 ? 18.295 18.031 -5.170 1.00 85.81 207 GLN A C 1
ATOM 1663 O O . GLN A 1 207 ? 18.521 19.137 -5.661 1.00 85.81 207 GLN A O 1
ATOM 1668 N N . LEU A 1 208 ? 17.468 17.867 -4.140 1.00 91.56 208 LEU A N 1
ATOM 1669 C CA . LEU A 1 208 ? 16.867 18.981 -3.412 1.00 91.56 208 LEU A CA 1
ATOM 1670 C C . LEU A 1 208 ? 17.864 19.606 -2.433 1.00 91.56 208 LEU A C 1
ATOM 1672 O O . LEU A 1 208 ? 18.770 18.947 -1.926 1.00 91.56 208 LEU A O 1
ATOM 1676 N N . THR A 1 209 ? 17.683 20.894 -2.135 1.00 93.94 209 THR A N 1
ATOM 1677 C CA . THR A 1 209 ? 18.507 21.570 -1.128 1.00 93.94 209 THR A CA 1
ATOM 1678 C C . THR A 1 209 ? 18.240 20.983 0.256 1.00 93.94 209 THR A C 1
ATOM 1680 O O . THR A 1 209 ? 17.103 20.651 0.601 1.00 93.94 209 THR A O 1
ATOM 1683 N N . LEU A 1 210 ? 19.276 20.924 1.096 1.00 95.00 210 LEU A N 1
ATOM 1684 C CA . LEU A 1 210 ? 19.141 20.443 2.474 1.00 95.00 210 LEU A CA 1
ATOM 1685 C C . LEU A 1 210 ? 18.112 21.261 3.277 1.00 95.00 210 LEU A C 1
ATOM 1687 O O . LEU A 1 210 ? 17.437 20.727 4.153 1.00 95.00 210 LEU A O 1
ATOM 1691 N N . GLN A 1 211 ? 17.952 22.546 2.949 1.00 95.38 211 GLN A N 1
ATOM 1692 C CA . GLN A 1 211 ? 16.927 23.401 3.541 1.00 95.38 211 GLN A CA 1
ATOM 1693 C C . GLN A 1 211 ? 15.510 22.912 3.210 1.00 95.38 211 GLN A C 1
ATOM 1695 O O . GLN A 1 211 ? 14.710 22.752 4.127 1.00 95.38 211 GLN A O 1
ATOM 1700 N N . ASN A 1 212 ? 15.210 22.620 1.939 1.00 94.50 212 ASN A N 1
ATOM 1701 C CA . ASN A 1 212 ? 13.897 22.098 1.540 1.00 94.50 212 ASN A CA 1
ATOM 1702 C C . ASN A 1 212 ? 13.619 20.736 2.187 1.00 94.50 212 ASN A C 1
ATOM 1704 O O . ASN A 1 212 ? 12.533 20.510 2.713 1.00 94.50 212 ASN A O 1
ATOM 1708 N N . LEU A 1 213 ? 14.623 19.856 2.211 1.00 96.81 213 LEU A N 1
ATOM 1709 C CA . LEU A 1 213 ? 14.524 18.537 2.836 1.00 96.81 213 LEU A CA 1
ATOM 1710 C C . LEU A 1 213 ? 14.219 18.633 4.343 1.00 96.81 213 LEU A C 1
ATOM 1712 O O . LEU A 1 213 ? 13.313 17.969 4.845 1.00 96.81 213 LEU A O 1
ATOM 1716 N N . ASN A 1 214 ? 14.925 19.506 5.066 1.00 97.44 214 ASN A N 1
ATOM 1717 C CA . ASN A 1 214 ? 14.703 19.724 6.497 1.00 97.44 214 ASN A CA 1
ATOM 1718 C C . ASN A 1 214 ? 13.365 20.403 6.805 1.00 97.44 214 ASN A C 1
ATOM 1720 O O . ASN A 1 214 ? 12.720 20.053 7.796 1.00 97.44 214 ASN A O 1
ATOM 1724 N N . ASN A 1 215 ? 12.938 21.352 5.970 1.00 97.50 215 ASN A N 1
ATOM 1725 C CA . ASN A 1 215 ? 11.637 22.002 6.107 1.00 97.50 215 ASN A CA 1
ATOM 1726 C C . ASN A 1 215 ? 10.507 20.981 5.942 1.00 97.50 215 ASN A C 1
ATOM 1728 O O . ASN A 1 215 ? 9.658 20.875 6.826 1.00 97.50 215 ASN A O 1
ATOM 1732 N N . PHE A 1 216 ? 10.565 20.156 4.893 1.00 97.88 216 PHE A N 1
ATOM 1733 C CA . PHE A 1 216 ? 9.614 19.066 4.696 1.00 97.88 216 PHE A CA 1
ATOM 1734 C C . PHE A 1 216 ? 9.597 18.091 5.881 1.00 97.88 216 PHE A C 1
ATOM 1736 O O . PHE A 1 216 ? 8.531 17.776 6.404 1.00 97.88 216 PHE A O 1
ATOM 1743 N N . ALA A 1 217 ? 10.764 17.648 6.364 1.00 98.06 217 ALA A N 1
ATOM 1744 C CA . ALA A 1 217 ? 10.836 16.740 7.509 1.00 98.06 217 ALA A CA 1
ATOM 1745 C C . ALA A 1 217 ? 10.203 17.343 8.778 1.00 98.06 217 ALA A C 1
ATOM 1747 O O . ALA A 1 217 ? 9.552 16.632 9.549 1.00 98.06 217 ALA A O 1
ATOM 1748 N N . LYS A 1 218 ? 10.365 18.655 8.996 1.00 97.44 218 LYS A N 1
ATOM 1749 C CA . LYS A 1 218 ? 9.738 19.380 10.108 1.00 97.44 218 LYS A CA 1
ATOM 1750 C C . LYS A 1 218 ? 8.216 19.442 9.959 1.00 97.44 218 LYS A C 1
ATOM 1752 O O . LYS A 1 218 ? 7.521 19.124 10.921 1.00 97.44 218 LYS A O 1
ATOM 1757 N N . GLU A 1 219 ? 7.713 19.818 8.787 1.00 96.62 219 GLU A N 1
ATOM 1758 C CA . GLU A 1 219 ? 6.271 19.879 8.504 1.00 96.62 219 GLU A CA 1
ATOM 1759 C C . GLU A 1 219 ? 5.616 18.501 8.621 1.00 96.62 219 GLU A C 1
ATOM 1761 O O . GLU A 1 219 ? 4.595 18.348 9.291 1.00 96.62 219 GLU A O 1
ATOM 1766 N N . LEU A 1 220 ? 6.256 17.465 8.072 1.00 96.69 220 LEU A N 1
ATOM 1767 C CA . LEU A 1 220 ? 5.791 16.090 8.200 1.00 96.69 220 LEU A CA 1
ATOM 1768 C C . LEU A 1 220 ? 5.664 15.683 9.671 1.00 96.69 220 LEU A C 1
ATOM 1770 O O . LEU A 1 220 ? 4.624 15.165 10.059 1.00 96.69 220 LEU A O 1
ATOM 1774 N N . ARG A 1 221 ? 6.669 15.958 10.515 1.00 94.69 221 ARG A N 1
ATOM 1775 C CA . ARG A 1 221 ? 6.604 15.645 11.958 1.00 94.69 221 ARG A CA 1
ATOM 1776 C C . ARG A 1 221 ? 5.455 16.362 12.673 1.00 94.69 221 ARG A C 1
ATOM 1778 O O . ARG A 1 221 ? 4.912 15.810 13.623 1.00 94.69 221 ARG A O 1
ATOM 1785 N N . GLN A 1 222 ? 5.091 17.569 12.240 1.00 94.00 222 GLN A N 1
ATOM 1786 C CA . GLN A 1 222 ? 3.962 18.318 12.803 1.00 94.00 222 GLN A CA 1
ATOM 1787 C C . GLN A 1 222 ? 2.611 17.743 12.355 1.00 94.00 222 GLN A C 1
ATOM 1789 O O . GLN A 1 222 ? 1.678 17.686 13.154 1.00 94.00 222 GLN A O 1
ATOM 1794 N N . ASN A 1 223 ? 2.521 17.276 11.108 1.00 93.81 223 ASN A N 1
ATOM 1795 C CA . ASN A 1 223 ? 1.277 16.780 10.518 1.00 93.81 223 ASN A CA 1
ATOM 1796 C C . ASN A 1 223 ? 1.027 15.288 10.784 1.00 93.81 223 ASN A C 1
ATOM 1798 O O . ASN A 1 223 ? -0.120 14.841 10.743 1.00 93.81 223 ASN A O 1
ATOM 1802 N N . PHE A 1 224 ? 2.074 14.510 11.072 1.00 92.69 224 PHE A N 1
ATOM 1803 C CA . PHE A 1 224 ? 2.008 13.068 11.317 1.00 92.69 224 PHE A CA 1
ATOM 1804 C C . PHE A 1 224 ? 1.468 12.761 12.725 1.00 92.69 224 PHE A C 1
ATOM 1806 O O . PHE A 1 224 ? 2.170 12.286 13.618 1.00 92.69 224 PHE A O 1
ATOM 1813 N N . THR A 1 225 ? 0.192 13.081 12.930 1.00 92.00 225 THR A N 1
ATOM 1814 C CA . THR A 1 225 ? -0.527 12.903 14.195 1.00 92.00 225 THR A CA 1
ATOM 1815 C C . THR A 1 225 ? -1.389 11.645 14.174 1.00 92.00 225 THR A C 1
ATOM 1817 O O . THR A 1 225 ? -1.710 11.096 13.120 1.00 92.00 225 THR A O 1
ATOM 1820 N N . ALA A 1 226 ? -1.810 11.189 15.354 1.00 90.62 226 ALA A N 1
ATOM 1821 C CA . ALA A 1 226 ? -2.708 10.046 15.459 1.00 90.62 226 ALA A CA 1
ATOM 1822 C C . ALA A 1 226 ? -4.081 10.321 14.825 1.00 90.62 226 ALA A C 1
ATOM 1824 O O . ALA A 1 226 ? -4.618 9.440 14.161 1.00 90.62 226 ALA A O 1
ATOM 1825 N N . SER A 1 227 ? -4.612 11.542 14.957 1.00 89.69 227 SER A N 1
ATOM 1826 C CA . SER A 1 227 ? -5.873 11.932 14.313 1.00 89.69 227 SER A CA 1
ATOM 1827 C C . SER A 1 227 ? -5.749 11.895 12.795 1.00 89.69 227 SER A C 1
ATOM 1829 O O . SER A 1 227 ? -6.576 11.279 12.134 1.00 89.69 227 SER A O 1
ATOM 1831 N N . ALA A 1 228 ? -4.666 12.464 12.256 1.00 90.56 228 ALA A N 1
ATOM 1832 C CA . ALA A 1 228 ? -4.408 12.444 10.822 1.00 90.56 228 ALA A CA 1
ATOM 1833 C C . ALA A 1 228 ? -4.279 11.008 10.288 1.00 90.56 228 ALA A C 1
ATOM 1835 O O . ALA A 1 228 ? -4.815 10.703 9.228 1.00 90.56 228 ALA A O 1
ATOM 1836 N N . LEU A 1 229 ? -3.632 10.108 11.041 1.00 89.12 229 LEU A N 1
ATOM 1837 C CA . LEU A 1 229 ? -3.557 8.688 10.699 1.00 89.12 229 LEU A CA 1
ATOM 1838 C C . LEU A 1 229 ? -4.938 8.017 10.679 1.00 89.12 229 LEU A C 1
ATOM 1840 O O . LEU A 1 229 ? -5.231 7.269 9.751 1.00 89.12 229 LEU A O 1
ATOM 1844 N N . ILE A 1 230 ? -5.777 8.253 11.690 1.00 89.19 230 ILE A N 1
ATOM 1845 C CA . ILE A 1 230 ? -7.122 7.659 11.760 1.00 89.19 230 ILE A CA 1
ATOM 1846 C C . ILE A 1 230 ? -7.975 8.150 10.597 1.00 89.19 230 ILE A C 1
ATOM 1848 O O . ILE A 1 230 ? -8.550 7.327 9.893 1.00 89.19 230 ILE A O 1
ATOM 1852 N N . ASP A 1 231 ? -8.004 9.463 10.362 1.00 88.12 231 ASP A N 1
ATOM 1853 C CA . ASP A 1 231 ? -8.764 10.067 9.264 1.00 88.12 231 ASP A CA 1
ATOM 1854 C C . ASP A 1 231 ? -8.283 9.547 7.903 1.00 88.12 231 ASP A C 1
ATOM 1856 O O . ASP A 1 231 ? -9.065 9.420 6.962 1.00 88.12 231 ASP A O 1
ATOM 1860 N N . PHE A 1 232 ? -6.990 9.229 7.794 1.00 87.12 232 PHE A N 1
ATOM 1861 C CA . PHE A 1 232 ? -6.417 8.619 6.605 1.00 87.12 232 PHE A CA 1
ATOM 1862 C C . PHE A 1 232 ? -6.875 7.169 6.425 1.00 87.12 232 PHE A C 1
ATOM 1864 O O . PHE A 1 232 ? -7.362 6.801 5.357 1.00 87.12 232 PHE A O 1
ATOM 1871 N N . ILE A 1 233 ? -6.734 6.342 7.464 1.00 86.62 233 ILE A N 1
ATOM 1872 C CA . ILE A 1 233 ? -7.076 4.918 7.401 1.00 86.62 233 ILE A CA 1
ATOM 1873 C C . ILE A 1 233 ? -8.576 4.737 7.195 1.00 86.62 233 ILE A C 1
ATOM 1875 O O . ILE A 1 233 ? -8.949 3.897 6.385 1.00 86.62 233 ILE A O 1
ATOM 1879 N N . GLU A 1 234 ? -9.422 5.536 7.846 1.00 84.62 234 GLU A N 1
ATOM 1880 C CA . GLU A 1 234 ? -10.885 5.462 7.738 1.00 84.62 234 GLU A CA 1
ATOM 1881 C C . GLU A 1 234 ? -11.380 5.561 6.289 1.00 84.62 234 GLU A C 1
ATOM 1883 O O . GLU A 1 234 ? -12.316 4.863 5.913 1.00 84.62 234 GLU A O 1
ATOM 1888 N N . ARG A 1 235 ? -10.703 6.337 5.432 1.00 79.31 235 ARG A N 1
ATOM 1889 C CA . ARG A 1 235 ? -11.039 6.429 3.998 1.00 79.31 235 ARG A CA 1
ATOM 1890 C C . ARG A 1 235 ? -10.843 5.112 3.245 1.00 79.31 235 ARG A C 1
ATOM 1892 O O . ARG A 1 235 ? -11.472 4.897 2.216 1.00 79.31 235 ARG A O 1
ATOM 1899 N N . SER A 1 236 ? -9.945 4.260 3.734 1.00 73.81 236 SER A N 1
ATOM 1900 C CA . SER A 1 236 ? -9.569 2.980 3.117 1.00 73.81 236 SER A CA 1
ATOM 1901 C C . SER A 1 236 ? -10.093 1.758 3.877 1.00 73.81 236 SER A C 1
ATOM 1903 O O . SER A 1 236 ? -10.161 0.662 3.325 1.00 73.81 236 SER A O 1
ATOM 1905 N N . PHE A 1 237 ? -10.457 1.933 5.146 1.00 75.75 237 PHE A N 1
ATOM 1906 C CA . PHE A 1 237 ? -10.934 0.888 6.035 1.00 75.75 237 PHE A CA 1
ATOM 1907 C C . PHE A 1 237 ? -12.452 0.762 5.894 1.00 75.75 237 PHE A C 1
ATOM 1909 O O . PHE A 1 237 ? -13.227 1.351 6.646 1.00 75.75 237 PHE A O 1
ATOM 1916 N N . VAL A 1 238 ? -12.877 0.017 4.873 1.00 70.06 238 VAL A N 1
ATOM 1917 C CA . VAL A 1 238 ? -14.295 -0.172 4.556 1.00 70.06 238 VAL A CA 1
ATOM 1918 C C . VAL A 1 238 ? -14.882 -1.276 5.429 1.00 70.06 238 VAL A C 1
ATOM 1920 O O . VAL A 1 238 ? -14.434 -2.421 5.388 1.00 70.06 238 VAL A O 1
ATOM 1923 N N . ILE A 1 239 ? -15.919 -0.933 6.191 1.00 70.62 239 ILE A N 1
ATOM 1924 C CA . ILE A 1 239 ? -16.764 -1.897 6.897 1.00 70.62 239 ILE A CA 1
ATOM 1925 C C . ILE A 1 239 ? -17.964 -2.247 6.007 1.00 70.62 239 ILE A C 1
ATOM 1927 O O . ILE A 1 239 ? -18.621 -1.324 5.515 1.00 70.62 239 ILE A O 1
ATOM 1931 N N . PRO A 1 240 ? -18.282 -3.538 5.795 1.00 69.69 240 PRO A N 1
ATOM 1932 C CA . PRO A 1 240 ? -19.482 -3.923 5.064 1.00 69.69 240 PRO A CA 1
ATOM 1933 C C . PRO A 1 240 ? -20.752 -3.505 5.824 1.00 69.69 240 PRO A C 1
ATOM 1935 O O . PRO A 1 240 ? -20.785 -3.452 7.049 1.00 69.69 240 PRO A O 1
ATOM 1938 N N . SER A 1 241 ? -21.830 -3.187 5.107 1.00 73.62 241 SER A N 1
ATOM 1939 C CA . SER A 1 241 ? -23.118 -2.833 5.733 1.00 73.62 241 SER A CA 1
ATOM 1940 C C . SER A 1 241 ? -23.760 -4.009 6.476 1.00 73.62 241 SER A C 1
ATOM 1942 O O . SER A 1 241 ? -24.529 -3.817 7.424 1.00 73.62 241 SER A O 1
ATOM 1944 N N . GLU A 1 242 ? -23.431 -5.220 6.035 1.00 75.69 242 GLU A N 1
ATOM 1945 C CA . GLU A 1 242 ? -23.821 -6.493 6.627 1.00 75.69 242 GLU A CA 1
ATOM 1946 C C . GLU A 1 242 ? -22.586 -7.196 7.183 1.00 75.69 242 GLU A C 1
ATOM 1948 O O . GLU A 1 242 ? -21.496 -7.095 6.624 1.00 75.69 242 GLU A O 1
ATOM 1953 N N . TYR A 1 243 ? -22.742 -7.902 8.297 1.00 73.81 243 TYR A N 1
ATOM 1954 C CA . TYR A 1 243 ? -21.617 -8.582 8.928 1.00 73.81 243 TYR A CA 1
ATOM 1955 C C . TYR A 1 243 ? -21.069 -9.717 8.046 1.00 73.81 243 TYR A C 1
ATOM 1957 O O . TYR A 1 243 ? -21.700 -10.766 7.913 1.00 73.81 243 TYR A O 1
ATOM 1965 N N . ASP A 1 244 ? -19.860 -9.535 7.512 1.00 74.19 244 ASP A N 1
ATOM 1966 C CA . ASP A 1 244 ? -19.105 -10.569 6.798 1.00 74.19 244 ASP A CA 1
ATOM 1967 C C . ASP A 1 244 ? -17.913 -11.031 7.638 1.00 74.19 244 ASP A C 1
ATOM 1969 O O . ASP A 1 244 ? -16.839 -10.444 7.593 1.00 74.19 244 ASP A O 1
ATOM 1973 N N . TYR A 1 245 ? -18.072 -12.114 8.396 1.00 72.19 245 TYR A N 1
ATOM 1974 C CA . TYR A 1 245 ? -16.983 -12.620 9.230 1.00 72.19 245 TYR A CA 1
ATOM 1975 C C . TYR A 1 245 ? -15.721 -13.001 8.442 1.00 72.19 245 TYR A C 1
ATOM 1977 O O . TYR A 1 245 ? -14.622 -12.860 8.975 1.00 72.19 245 TYR A O 1
ATOM 1985 N N . GLN A 1 246 ? -15.843 -13.456 7.188 1.00 72.62 246 GLN A N 1
ATOM 1986 C CA . GLN A 1 246 ? -14.686 -13.900 6.415 1.00 72.62 246 GLN A CA 1
ATOM 1987 C C . GLN A 1 246 ? -13.772 -12.720 6.128 1.00 72.62 246 GLN A C 1
ATOM 1989 O O . GLN A 1 246 ? -12.578 -12.811 6.384 1.00 72.62 246 GLN A O 1
ATOM 1994 N N . GLN A 1 247 ? -14.316 -11.587 5.690 1.00 73.06 247 GLN A N 1
ATOM 1995 C CA . GLN A 1 247 ? -13.522 -10.383 5.446 1.00 73.06 247 GLN A CA 1
ATOM 1996 C C . GLN A 1 247 ? -12.763 -9.917 6.706 1.00 73.06 247 GLN A C 1
ATOM 1998 O O . GLN A 1 247 ? -11.656 -9.389 6.633 1.00 73.06 247 GLN A O 1
ATOM 2003 N N . LEU A 1 248 ? -13.338 -10.149 7.882 1.00 72.44 248 LEU A N 1
ATOM 2004 C CA . LEU A 1 248 ? -12.905 -9.540 9.139 1.00 72.44 248 LEU A CA 1
ATOM 2005 C C . LEU A 1 248 ? -11.898 -10.374 9.903 1.00 72.44 248 LEU A C 1
ATOM 2007 O O . LEU A 1 248 ? -10.964 -9.823 10.486 1.00 72.44 248 LEU A O 1
ATOM 2011 N N . GLU A 1 249 ? -12.064 -11.694 9.861 1.00 75.69 249 GLU A N 1
ATOM 2012 C CA . GLU A 1 249 ? -11.089 -12.639 10.397 1.00 75.69 249 GLU A CA 1
ATOM 2013 C C . GLU A 1 249 ? -9.744 -12.539 9.667 1.00 75.69 249 GLU A C 1
ATOM 2015 O O . GLU A 1 249 ? -8.705 -12.804 10.265 1.00 75.69 249 GLU A O 1
ATOM 2020 N N . HIS A 1 250 ? -9.741 -12.114 8.397 1.00 75.69 250 HIS A N 1
ATOM 2021 C CA . HIS A 1 250 ? -8.499 -11.857 7.667 1.00 75.69 250 HIS A CA 1
ATOM 2022 C C . HIS A 1 250 ? -7.813 -10.570 8.147 1.00 75.69 250 HIS A C 1
ATOM 2024 O O . HIS A 1 250 ? -6.590 -10.522 8.246 1.00 75.69 250 HIS A O 1
ATOM 2030 N N . ILE A 1 251 ? -8.577 -9.532 8.500 1.00 76.00 251 ILE A N 1
ATOM 2031 C CA . ILE A 1 251 ? -8.008 -8.226 8.856 1.00 76.00 251 ILE A CA 1
ATOM 2032 C C . ILE A 1 251 ? -7.514 -8.189 10.312 1.00 76.00 251 ILE A C 1
ATOM 2034 O O . ILE A 1 251 ? -6.506 -7.529 10.608 1.00 76.00 251 ILE A O 1
ATOM 2038 N N . LEU A 1 252 ? -8.212 -8.872 11.226 1.00 74.44 252 LEU A N 1
ATOM 2039 C CA . LEU A 1 252 ? -8.038 -8.714 12.669 1.00 74.44 252 LEU A CA 1
ATOM 2040 C C . LEU A 1 252 ? -7.553 -9.969 13.396 1.00 74.44 252 LEU A C 1
ATOM 2042 O O . LEU A 1 252 ? -7.864 -11.086 13.003 1.00 74.44 252 LEU A O 1
ATOM 2046 N N . PRO A 1 253 ? -6.842 -9.796 14.524 1.00 74.50 253 PRO A N 1
ATOM 2047 C CA . PRO A 1 253 ? -6.550 -10.906 15.418 1.00 74.50 253 PRO A CA 1
ATOM 2048 C C . PRO A 1 253 ? -7.812 -11.431 16.119 1.00 74.50 253 PRO A C 1
ATOM 2050 O O . PRO A 1 253 ? -8.707 -10.661 16.470 1.00 74.50 253 PRO A O 1
ATOM 2053 N N . GLU A 1 254 ? -7.815 -12.737 16.410 1.00 75.38 254 GLU A N 1
ATOM 2054 C CA . GLU A 1 254 ? -8.921 -13.483 17.045 1.00 75.38 254 GLU A CA 1
AT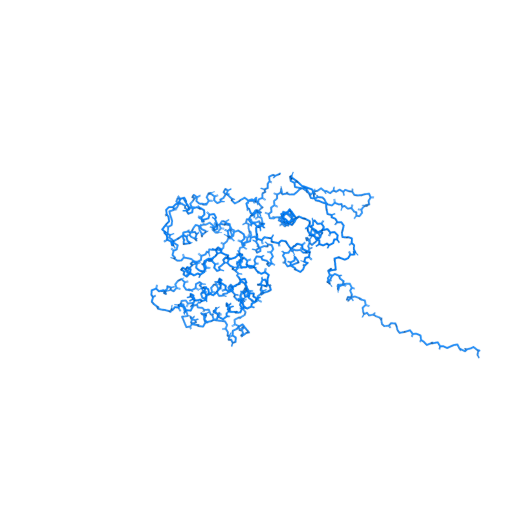OM 2055 C C . GLU A 1 254 ? -9.409 -12.843 18.351 1.00 75.38 254 GLU A C 1
ATOM 2057 O O . GLU A 1 254 ? -10.608 -12.802 18.623 1.00 75.38 254 GLU A O 1
ATOM 2062 N N . SER A 1 255 ? -8.498 -12.246 19.129 1.00 75.56 255 SER A N 1
ATOM 2063 C CA . SER A 1 255 ? -8.834 -11.548 20.374 1.00 75.56 255 SER A CA 1
ATOM 2064 C C . SER A 1 255 ? -9.819 -10.392 20.183 1.00 75.56 255 SER A C 1
ATOM 2066 O O . SER A 1 255 ? -10.470 -9.997 21.148 1.00 75.56 255 SER A O 1
ATOM 2068 N N . LEU A 1 256 ? -9.931 -9.843 18.966 1.00 75.00 256 LEU A N 1
ATOM 2069 C CA . LEU A 1 256 ? -10.787 -8.699 18.666 1.00 75.00 256 LEU A CA 1
ATOM 2070 C C . LEU A 1 256 ? -12.125 -9.057 18.005 1.00 75.00 256 LEU A C 1
ATOM 2072 O O . LEU A 1 256 ? -12.948 -8.161 17.805 1.00 75.00 256 LEU A O 1
ATOM 2076 N N . PHE A 1 257 ? -12.388 -10.334 17.703 1.00 74.88 257 PHE A N 1
ATOM 2077 C CA . PHE A 1 257 ? -13.626 -10.755 17.024 1.00 74.88 257 PHE A CA 1
ATOM 2078 C C . PHE A 1 257 ? -14.882 -10.388 17.824 1.00 74.88 257 PHE A C 1
ATOM 2080 O O . PHE A 1 257 ? -15.897 -9.959 17.272 1.00 74.88 257 PHE A O 1
ATOM 2087 N N . GLU A 1 258 ? -14.778 -10.455 19.148 1.00 66.44 258 GLU A N 1
ATOM 2088 C CA . GLU A 1 258 ? -15.835 -10.057 20.073 1.00 66.44 258 GLU A CA 1
ATOM 2089 C C . GLU A 1 258 ? -16.127 -8.548 20.048 1.00 66.44 258 GLU A C 1
ATOM 2091 O O . GLU A 1 258 ? -17.270 -8.149 20.250 1.00 66.44 258 GLU A O 1
ATOM 2096 N N . HIS A 1 259 ? -15.136 -7.683 19.797 1.00 67.44 259 HIS A N 1
ATOM 2097 C CA . HIS A 1 259 ? -15.405 -6.241 19.688 1.00 67.44 259 HIS A CA 1
ATOM 2098 C C . HIS A 1 259 ? -16.220 -5.930 18.432 1.00 67.44 259 HIS A C 1
ATOM 2100 O O . HIS A 1 259 ? -17.099 -5.072 18.474 1.00 67.44 259 HIS A O 1
ATOM 2106 N N . TRP A 1 260 ? -15.979 -6.667 17.347 1.00 66.88 260 TRP A N 1
ATOM 2107 C CA . TRP A 1 260 ? -16.662 -6.489 16.067 1.00 66.88 260 TRP A CA 1
ATOM 2108 C C . TRP A 1 260 ? -18.157 -6.781 16.131 1.00 66.88 260 TRP A C 1
ATOM 2110 O O . TRP A 1 260 ? -18.977 -5.936 15.780 1.00 66.88 260 TRP A O 1
ATOM 2120 N N . ALA A 1 261 ? -18.526 -7.968 16.611 1.00 59.56 261 ALA A N 1
ATOM 2121 C CA . ALA A 1 261 ? -19.928 -8.371 16.667 1.00 59.56 261 ALA A CA 1
ATOM 2122 C C . ALA A 1 261 ? -20.730 -7.498 17.645 1.00 59.56 261 ALA A C 1
ATOM 2124 O O . ALA A 1 261 ? -21.876 -7.137 17.387 1.00 59.56 261 ALA A O 1
ATOM 2125 N N . SER A 1 262 ? -20.110 -7.124 18.764 1.00 55.28 262 SER A N 1
ATOM 2126 C CA . SER A 1 262 ? -20.781 -6.433 19.861 1.00 55.28 262 SER A CA 1
ATOM 2127 C C . SER A 1 262 ? -20.922 -4.922 19.680 1.00 55.28 262 SER A C 1
ATOM 2129 O O . SER A 1 262 ? -21.818 -4.344 20.302 1.00 55.28 262 SER A O 1
ATOM 2131 N N . ALA A 1 263 ? -20.037 -4.275 18.912 1.00 57.78 263 ALA A N 1
ATOM 2132 C CA . ALA A 1 263 ? -20.027 -2.819 18.759 1.00 57.78 263 ALA A CA 1
ATOM 2133 C C . ALA A 1 263 ? -20.763 -2.326 17.505 1.00 57.78 263 ALA A C 1
ATOM 2135 O O . ALA A 1 263 ? -21.203 -1.178 17.486 1.00 57.78 263 ALA A O 1
ATOM 2136 N N . LEU A 1 264 ? -20.898 -3.167 16.474 1.00 59.84 264 LEU A N 1
ATOM 2137 C CA . LEU A 1 264 ? -21.086 -2.663 15.112 1.00 59.84 264 LEU A CA 1
ATOM 2138 C C . LEU A 1 264 ? -22.404 -3.046 14.457 1.00 59.84 264 LEU A C 1
ATOM 2140 O O . LEU A 1 264 ? -22.926 -2.265 13.666 1.00 59.84 264 LEU A O 1
ATOM 2144 N N . TYR A 1 265 ? -22.954 -4.204 14.814 1.00 68.44 265 TYR A N 1
ATOM 2145 C CA . TYR A 1 265 ? -24.149 -4.737 14.178 1.00 68.44 265 TYR A CA 1
ATOM 2146 C C . TYR A 1 265 ? -25.282 -4.878 15.183 1.00 68.44 265 TYR A C 1
ATOM 2148 O O . TYR A 1 265 ? -25.096 -5.213 16.357 1.00 68.44 265 TYR A O 1
ATOM 2156 N N . ASN A 1 266 ? -26.495 -4.587 14.723 1.00 70.25 266 ASN A N 1
ATOM 2157 C CA . ASN A 1 266 ? -27.693 -4.914 15.475 1.00 70.25 266 ASN A CA 1
ATOM 2158 C C . ASN A 1 266 ? -27.870 -6.447 15.547 1.00 70.25 266 ASN A C 1
ATOM 2160 O O . ASN A 1 266 ? -27.107 -7.224 14.975 1.00 70.25 266 ASN A O 1
ATOM 2164 N N . THR A 1 267 ? -28.906 -6.901 16.246 1.00 68.94 267 THR A N 1
ATOM 2165 C CA . THR A 1 267 ? -29.229 -8.334 16.3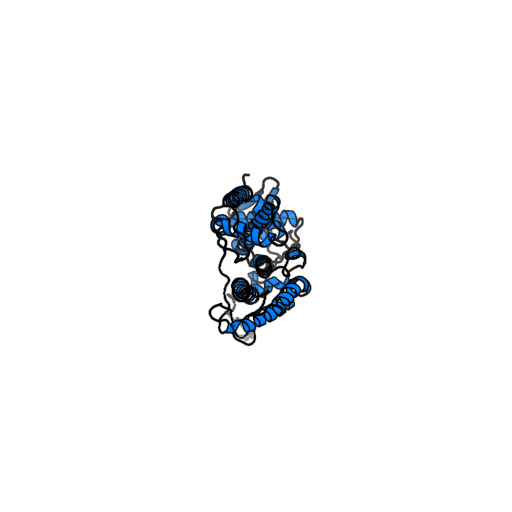67 1.00 68.94 267 THR A CA 1
ATOM 2166 C C . THR A 1 267 ? -29.544 -9.021 15.034 1.00 68.94 267 THR A C 1
ATOM 2168 O O . THR A 1 267 ? -29.636 -10.240 15.001 1.00 68.94 267 THR A O 1
ATOM 2171 N N . GLU A 1 268 ? -29.716 -8.256 13.957 1.00 71.00 268 GLU A N 1
ATOM 2172 C CA . GLU A 1 268 ? -29.991 -8.731 12.599 1.00 71.00 268 GLU A CA 1
ATOM 2173 C C . GLU A 1 268 ? -28.738 -8.708 11.708 1.00 71.00 268 GLU A C 1
ATOM 2175 O O . GLU A 1 268 ? -28.834 -8.987 10.518 1.00 71.00 268 GLU A O 1
ATOM 2180 N N . GLY A 1 269 ? -27.566 -8.346 12.244 1.00 71.31 269 GLY A N 1
ATOM 2181 C CA . GLY A 1 269 ? -26.332 -8.292 11.458 1.00 71.31 269 GLY A CA 1
ATOM 2182 C C . GLY A 1 269 ? -26.198 -7.066 10.567 1.00 71.31 269 GLY A C 1
ATOM 2183 O O . GLY A 1 269 ? -25.427 -7.110 9.613 1.00 71.31 269 GLY A O 1
ATOM 2184 N N . ARG A 1 270 ? -26.903 -5.971 10.882 1.00 75.00 270 ARG A N 1
ATOM 2185 C CA . ARG A 1 270 ? -26.857 -4.704 10.133 1.00 75.00 270 ARG A CA 1
ATOM 2186 C C . ARG A 1 270 ? -26.190 -3.589 10.927 1.00 75.00 270 ARG A C 1
ATOM 2188 O O . ARG A 1 270 ? -26.513 -3.397 12.102 1.00 75.00 270 ARG A O 1
ATOM 2195 N N . ALA A 1 271 ? -25.291 -2.851 10.278 1.00 74.94 271 ALA A N 1
ATOM 2196 C CA . ALA A 1 271 ? -24.657 -1.664 10.842 1.00 74.94 271 ALA A CA 1
ATOM 2197 C C . ALA A 1 271 ? -25.598 -0.448 10.701 1.00 74.94 271 ALA A C 1
ATOM 2199 O O . ALA A 1 271 ? -25.827 0.000 9.578 1.00 74.94 271 ALA A O 1
ATOM 2200 N N . PRO A 1 272 ? -26.166 0.101 11.797 1.00 71.12 272 PRO A N 1
ATOM 2201 C CA . PRO A 1 272 ? -27.155 1.185 11.710 1.00 71.12 272 PRO A CA 1
ATOM 2202 C C . PRO A 1 272 ? -26.560 2.510 11.215 1.00 71.12 272 PRO A C 1
ATOM 2204 O O . PRO A 1 272 ? -27.268 3.318 10.625 1.00 71.12 272 PRO A O 1
ATOM 2207 N N . ASP A 1 273 ? -25.271 2.729 11.483 1.00 78.94 273 ASP A N 1
ATOM 2208 C CA . ASP A 1 273 ? -24.498 3.905 11.083 1.00 78.94 273 ASP A CA 1
ATOM 2209 C C . ASP A 1 273 ? -23.068 3.461 10.746 1.00 78.94 273 ASP A C 1
ATOM 2211 O O . ASP A 1 273 ? -22.191 3.440 11.606 1.00 78.94 273 ASP A O 1
ATOM 2215 N N . ILE A 1 274 ? -22.852 3.046 9.494 1.00 77.81 274 ILE A N 1
ATOM 2216 C CA . ILE A 1 274 ? -21.594 2.442 9.022 1.00 77.81 274 ILE A CA 1
ATOM 2217 C C . ILE A 1 274 ? -20.391 3.355 9.272 1.00 77.81 274 ILE A C 1
ATOM 2219 O O . ILE A 1 274 ? -19.335 2.856 9.646 1.00 77.81 274 ILE A O 1
ATOM 2223 N N . ALA A 1 275 ? -20.537 4.670 9.095 1.00 78.19 275 ALA A N 1
ATOM 2224 C CA . ALA A 1 275 ? -19.430 5.612 9.246 1.00 78.19 275 ALA A CA 1
ATOM 2225 C C . ALA A 1 275 ? -18.988 5.714 10.712 1.00 78.19 275 ALA A C 1
ATOM 2227 O O . ALA A 1 275 ? -17.824 5.485 11.045 1.00 78.19 275 ALA A O 1
ATOM 2228 N N . ARG A 1 276 ? -19.939 5.965 11.617 1.00 78.69 276 ARG A N 1
ATOM 2229 C CA . ARG A 1 276 ? -19.676 6.032 13.061 1.00 78.69 276 ARG A CA 1
ATOM 2230 C C . ARG A 1 276 ? -19.132 4.710 13.606 1.00 78.69 276 ARG A C 1
ATOM 2232 O O . ARG A 1 276 ? -18.157 4.692 14.359 1.00 78.69 276 ARG A O 1
ATOM 2239 N N . THR A 1 277 ? -19.755 3.609 13.198 1.00 75.00 277 THR A N 1
ATOM 2240 C CA . THR A 1 277 ? -19.360 2.229 13.501 1.00 75.00 277 THR A CA 1
ATOM 2241 C C . THR A 1 277 ? -17.937 1.936 13.005 1.00 75.00 277 THR A C 1
ATOM 2243 O O . THR A 1 277 ? -17.098 1.464 13.775 1.00 75.00 277 THR A O 1
ATOM 2246 N N . GLY A 1 278 ? -17.652 2.308 11.754 1.00 78.69 278 GLY A N 1
ATOM 2247 C CA . GLY A 1 278 ? -16.350 2.328 11.085 1.00 78.69 278 GLY A CA 1
ATOM 2248 C C . GLY A 1 278 ? -15.241 2.887 11.947 1.00 78.69 278 GLY A C 1
ATOM 2249 O O . GLY A 1 278 ? -14.302 2.189 12.348 1.00 78.69 278 GLY A O 1
ATOM 2250 N N . ARG A 1 279 ? -15.397 4.170 12.258 1.00 84.12 279 ARG A N 1
ATOM 2251 C CA . ARG A 1 279 ? -14.411 4.941 12.999 1.00 84.12 279 ARG A CA 1
ATOM 2252 C C . ARG A 1 279 ? -14.166 4.385 14.391 1.00 84.12 279 ARG A C 1
ATOM 2254 O O . ARG A 1 279 ? -13.012 4.215 14.776 1.00 84.12 279 ARG A O 1
ATOM 2261 N N . LEU A 1 280 ? -15.220 4.083 15.153 1.00 80.06 280 LEU A N 1
ATOM 2262 C CA . LEU A 1 280 ? -15.054 3.565 16.512 1.00 80.06 280 LEU A CA 1
ATOM 2263 C C . LEU A 1 280 ? -14.239 2.279 16.513 1.00 80.06 280 LEU A C 1
ATOM 2265 O O . LEU A 1 280 ? -13.314 2.131 17.310 1.00 80.06 280 LEU A O 1
ATOM 2269 N N . LEU A 1 281 ? -14.606 1.334 15.655 1.00 79.31 281 LE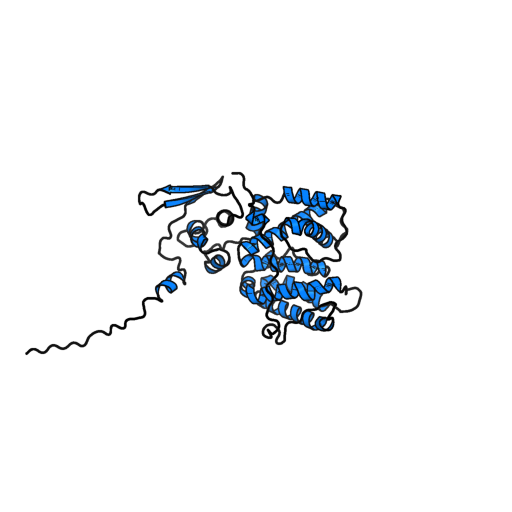U A N 1
ATOM 2270 C CA . LEU A 1 281 ? -13.902 0.071 15.599 1.00 79.31 281 LEU A CA 1
ATOM 2271 C C . LEU A 1 281 ? -12.423 0.299 15.304 1.00 79.31 281 LEU A C 1
ATOM 2273 O O . LEU A 1 281 ? -11.579 -0.299 15.968 1.00 79.31 281 LEU A O 1
ATOM 2277 N N . LEU A 1 282 ? -12.115 1.140 14.316 1.00 85.88 282 LEU A N 1
ATOM 2278 C CA . LEU A 1 282 ? -10.739 1.467 13.984 1.00 85.88 282 LEU A CA 1
ATOM 2279 C C . LEU A 1 282 ? -9.993 1.983 15.223 1.00 85.88 282 LEU A C 1
ATOM 2281 O O . LEU A 1 282 ? -8.897 1.508 15.513 1.00 85.88 282 LEU A O 1
ATOM 2285 N N . LEU A 1 283 ? -10.608 2.867 16.016 1.00 87.25 283 LEU A N 1
ATOM 2286 C CA . LEU A 1 283 ? -10.035 3.329 17.284 1.00 87.25 283 LEU A CA 1
ATOM 2287 C C . LEU A 1 283 ? -9.791 2.175 18.269 1.00 87.25 283 LEU A C 1
ATOM 2289 O O . LEU A 1 283 ? -8.712 2.108 18.857 1.00 87.25 283 LEU A O 1
ATOM 2293 N N . VAL A 1 284 ? -10.757 1.262 18.438 1.00 83.00 284 VAL A N 1
ATOM 2294 C CA . VAL A 1 284 ? -10.638 0.107 19.349 1.00 83.00 284 VAL A CA 1
ATOM 2295 C C . VAL A 1 284 ? -9.491 -0.788 18.903 1.00 83.00 284 VAL A C 1
ATOM 2297 O O . VAL A 1 284 ? -8.611 -1.084 19.703 1.00 83.00 284 VAL A O 1
ATOM 2300 N N . ILE A 1 285 ? -9.448 -1.164 17.623 1.00 84.88 285 ILE A N 1
ATOM 2301 C CA . ILE A 1 285 ? -8.386 -2.003 17.059 1.00 84.88 285 ILE A CA 1
ATOM 2302 C C . ILE A 1 285 ? -7.028 -1.355 17.300 1.00 84.88 285 ILE A C 1
ATOM 2304 O O . ILE A 1 285 ? -6.112 -1.992 17.817 1.00 84.88 285 ILE A O 1
ATOM 2308 N N . LEU A 1 286 ? -6.878 -0.089 16.912 1.00 89.75 286 LEU A N 1
ATOM 2309 C CA . LEU A 1 286 ? -5.595 0.589 17.004 1.00 89.75 286 LEU A CA 1
ATOM 2310 C C . LEU A 1 286 ? -5.158 0.766 18.460 1.00 89.75 286 LEU A C 1
ATOM 2312 O O . LEU A 1 286 ? -3.963 0.666 18.730 1.00 89.75 286 LEU A O 1
ATOM 2316 N N . GLN A 1 287 ? -6.080 1.003 19.397 1.00 89.19 287 GLN A N 1
ATOM 2317 C CA . GLN A 1 287 ? -5.733 1.152 20.808 1.00 89.19 287 GLN A CA 1
ATOM 2318 C C . GLN A 1 287 ? -5.434 -0.190 21.487 1.00 89.19 287 GLN A C 1
ATOM 2320 O O . GLN A 1 287 ? -4.407 -0.304 22.151 1.00 89.19 287 GLN A O 1
ATOM 2325 N N . GLU A 1 288 ? -6.263 -1.216 21.288 1.00 85.25 288 GLU A N 1
ATOM 2326 C CA . GLU A 1 288 ? -6.067 -2.567 21.849 1.00 85.25 288 GLU A CA 1
ATOM 2327 C C . GLU A 1 288 ? -4.779 -3.208 21.323 1.00 85.25 288 GLU A C 1
ATOM 2329 O O . GLU A 1 288 ? -4.017 -3.837 22.055 1.00 85.25 288 GLU A O 1
ATOM 2334 N N . LEU A 1 289 ? -4.467 -2.985 20.043 1.00 88.75 289 LEU A N 1
ATOM 2335 C CA . LEU A 1 289 ? -3.191 -3.404 19.473 1.00 88.75 289 LEU A CA 1
ATOM 2336 C C . LEU A 1 289 ? -2.047 -2.461 19.842 1.00 88.75 289 LEU A C 1
ATOM 2338 O O . LEU A 1 289 ? -0.909 -2.735 19.468 1.00 88.75 289 LEU A O 1
ATOM 2342 N N . GLY A 1 290 ? -2.300 -1.383 20.579 1.00 91.31 290 GLY A N 1
ATOM 2343 C CA . GLY A 1 290 ? -1.284 -0.482 21.105 1.00 91.31 290 GLY A CA 1
ATOM 2344 C C . GLY A 1 290 ? -0.574 0.342 20.039 1.00 91.31 290 GLY A C 1
ATOM 2345 O O . GLY A 1 290 ? 0.595 0.656 20.230 1.00 91.31 290 GLY A O 1
ATOM 2346 N N . PHE A 1 291 ? -1.219 0.658 18.914 1.00 92.94 291 PHE A N 1
ATOM 2347 C CA . PHE A 1 291 ? -0.737 1.596 17.889 1.00 92.94 291 PHE A CA 1
ATOM 2348 C C . PHE A 1 291 ? -1.057 3.057 18.222 1.00 92.94 291 PHE A C 1
ATOM 2350 O O . PHE A 1 291 ? -0.267 3.946 17.900 1.00 92.94 291 PHE A O 1
ATOM 2357 N N . ILE A 1 292 ? -2.176 3.291 18.909 1.00 93.06 292 ILE A N 1
ATOM 2358 C CA . ILE A 1 292 ? -2.569 4.598 19.449 1.00 93.06 292 ILE A CA 1
ATOM 2359 C C . ILE A 1 292 ? -2.871 4.483 20.947 1.00 93.06 292 ILE A C 1
ATOM 2361 O O . ILE A 1 292 ? -3.070 3.384 21.461 1.00 93.06 292 ILE A O 1
ATOM 2365 N N . ALA A 1 293 ? -2.900 5.612 21.648 1.00 91.25 293 ALA A N 1
ATOM 2366 C CA . ALA A 1 293 ? -3.301 5.688 23.050 1.00 91.25 293 ALA A CA 1
ATOM 2367 C C . ALA A 1 293 ? -4.150 6.935 23.315 1.00 91.25 293 ALA A C 1
ATOM 2369 O O . ALA A 1 293 ? -3.963 7.965 22.663 1.00 91.25 293 ALA A O 1
ATOM 2370 N N . GLY A 1 294 ? -5.047 6.843 24.299 1.00 87.81 294 GLY A N 1
ATOM 2371 C CA . GLY A 1 294 ? -5.921 7.946 24.710 1.00 87.81 294 GLY A CA 1
ATOM 2372 C C . GLY A 1 294 ? -7.116 8.179 23.782 1.00 87.81 294 GLY A C 1
ATOM 2373 O O . GLY A 1 294 ? -7.748 9.226 23.875 1.00 87.81 294 GLY A O 1
ATOM 2374 N N . ALA A 1 295 ? -7.414 7.230 22.887 1.00 84.81 295 ALA A N 1
ATOM 2375 C CA . ALA A 1 295 ? -8.574 7.280 22.003 1.00 84.81 295 ALA A CA 1
ATOM 2376 C C . ALA A 1 295 ? -9.863 6.899 22.733 1.00 84.81 295 ALA A C 1
ATOM 2378 O O . ALA A 1 295 ? -10.907 7.500 22.504 1.00 84.81 295 ALA A O 1
ATOM 2379 N N . ILE A 1 296 ? -9.784 5.863 23.572 1.00 80.50 296 ILE A N 1
ATOM 2380 C CA . ILE A 1 296 ? -10.940 5.230 24.199 1.00 80.50 296 ILE A CA 1
ATOM 2381 C C . ILE A 1 296 ? -10.683 5.048 25.690 1.00 80.50 296 ILE A C 1
ATOM 2383 O O . ILE A 1 296 ? -9.640 4.532 26.092 1.00 80.50 296 ILE A O 1
ATOM 2387 N N . ASN A 1 297 ? -11.669 5.408 26.502 1.00 80.81 297 ASN A N 1
ATOM 2388 C CA . ASN A 1 297 ? -11.737 5.028 27.903 1.00 80.81 297 ASN A CA 1
ATOM 2389 C C . ASN A 1 297 ? -12.496 3.724 28.041 1.00 80.81 297 ASN A C 1
ATOM 2391 O O . ASN A 1 297 ? -13.654 3.623 27.632 1.00 80.81 297 ASN A O 1
ATOM 2395 N N . GLU A 1 298 ? -11.844 2.737 28.636 1.00 74.62 298 GLU A N 1
ATOM 2396 C CA . GLU A 1 298 ? -12.498 1.502 29.018 1.00 74.62 298 GLU A CA 1
ATOM 2397 C C . GLU A 1 298 ? -13.056 1.642 30.434 1.00 74.62 298 GLU A C 1
ATOM 2399 O O . GLU A 1 298 ? -12.320 1.869 31.393 1.00 74.62 298 GLU A O 1
ATOM 2404 N N . ILE A 1 299 ? -14.372 1.512 30.560 1.00 74.44 299 ILE A N 1
ATOM 2405 C CA . ILE A 1 299 ? -15.069 1.493 31.840 1.00 74.44 299 ILE A CA 1
ATOM 2406 C C . ILE A 1 299 ? -15.553 0.068 32.066 1.00 74.44 299 ILE A C 1
ATOM 2408 O O . ILE A 1 299 ? -16.372 -0.456 31.304 1.00 74.44 299 ILE A O 1
ATOM 2412 N N . ILE A 1 300 ? -15.046 -0.559 33.122 1.00 71.44 300 ILE A N 1
ATOM 2413 C CA . ILE A 1 300 ? -15.531 -1.855 33.585 1.00 71.44 300 ILE A CA 1
ATOM 2414 C C . ILE A 1 300 ? -16.694 -1.586 34.532 1.00 71.44 300 ILE A C 1
ATOM 2416 O O . ILE A 1 300 ? -16.538 -0.915 35.548 1.00 71.44 300 ILE A O 1
ATOM 2420 N N . VAL A 1 301 ? -17.873 -2.084 34.173 1.00 67.81 301 VAL A N 1
ATOM 2421 C CA . VAL A 1 301 ? -19.057 -2.041 35.027 1.00 67.81 301 VAL A CA 1
ATOM 2422 C C . VAL A 1 301 ? -19.257 -3.429 35.612 1.00 67.81 301 VAL A C 1
ATOM 2424 O O . VAL A 1 301 ? -19.533 -4.383 34.871 1.00 67.81 301 VAL A O 1
ATOM 2427 N N . ASP A 1 302 ? -19.109 -3.526 36.931 1.00 61.78 302 ASP A N 1
ATOM 2428 C CA . ASP A 1 302 ? -19.462 -4.723 37.684 1.00 61.78 302 ASP A CA 1
ATOM 2429 C C . ASP A 1 302 ? -20.956 -4.992 37.525 1.00 61.78 302 ASP A C 1
ATOM 2431 O O . ASP A 1 302 ? -21.789 -4.084 37.584 1.00 61.78 302 ASP A O 1
ATOM 2435 N N . SER A 1 303 ? -21.297 -6.248 37.258 1.00 61.97 303 SER A N 1
ATOM 2436 C CA . SER A 1 303 ? -22.686 -6.681 37.287 1.00 61.97 303 SER A CA 1
ATOM 2437 C C . SER A 1 303 ? -22.954 -7.492 38.544 1.00 61.97 303 SER A C 1
ATOM 2439 O O . SER A 1 303 ? -22.038 -8.075 39.120 1.00 61.97 303 SER A O 1
ATOM 2441 N N . ASP A 1 304 ? -24.229 -7.593 38.912 1.00 58.84 304 ASP A N 1
ATOM 2442 C CA . ASP A 1 304 ? -24.690 -8.342 40.086 1.00 58.84 304 ASP A CA 1
ATOM 2443 C C . ASP A 1 304 ? -24.334 -9.842 40.052 1.00 58.84 304 ASP A C 1
ATOM 2445 O O . ASP A 1 304 ? -24.507 -10.540 41.050 1.00 58.84 304 ASP A O 1
ATOM 2449 N N . HIS A 1 305 ? -23.819 -10.357 38.926 1.00 52.94 305 HIS A N 1
ATOM 2450 C CA . HIS A 1 305 ? -23.218 -11.683 38.864 1.00 52.94 305 HIS A CA 1
ATOM 2451 C C . HIS A 1 305 ? -21.677 -11.630 38.750 1.00 52.94 305 HIS A C 1
ATOM 2453 O O . HIS A 1 305 ? -21.155 -10.979 37.839 1.00 52.94 305 HIS A O 1
ATOM 2459 N N . PRO A 1 306 ? -20.951 -12.423 39.566 1.00 52.25 306 PRO A N 1
ATOM 2460 C CA . PRO A 1 306 ? -19.487 -12.392 39.669 1.00 52.25 306 PRO A CA 1
ATOM 2461 C C . PRO A 1 306 ? -18.730 -12.807 38.394 1.00 52.25 306 PRO A C 1
ATOM 2463 O O . PRO A 1 306 ? -17.587 -12.400 38.217 1.00 52.25 306 PRO A O 1
ATOM 2466 N N . ASP A 1 307 ? -19.363 -13.535 37.468 1.00 54.00 307 ASP A N 1
ATOM 2467 C CA . ASP A 1 307 ? -18.760 -13.926 36.178 1.00 54.00 307 ASP A CA 1
ATOM 2468 C C . ASP A 1 307 ? -18.996 -12.906 35.046 1.00 54.00 307 ASP A C 1
ATOM 2470 O O . ASP A 1 307 ? -18.682 -13.162 33.881 1.00 54.00 307 ASP A O 1
ATOM 2474 N N . TYR A 1 308 ? -19.603 -11.754 35.342 1.00 53.47 308 TYR A N 1
ATOM 2475 C CA . TYR A 1 308 ? -20.118 -10.850 34.317 1.00 53.47 308 TYR A CA 1
ATOM 2476 C C . TYR A 1 308 ? -19.631 -9.419 34.537 1.00 53.47 308 TYR A C 1
ATOM 2478 O O . TYR A 1 308 ? -20.352 -8.558 35.033 1.00 53.47 308 TYR A O 1
ATOM 2486 N N . GLN A 1 309 ? -18.414 -9.140 34.083 1.00 57.84 309 GLN A N 1
ATOM 2487 C CA 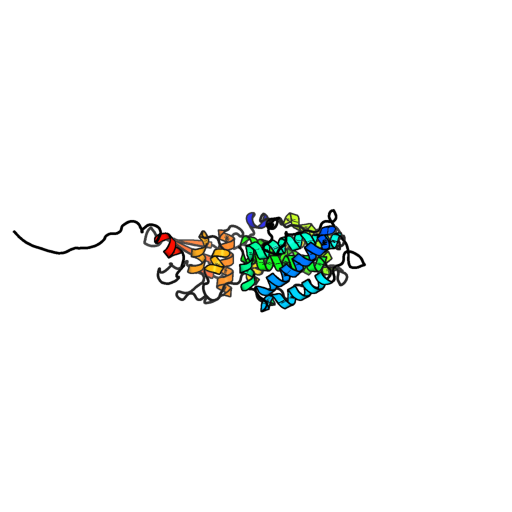. GLN A 1 309 ? -17.939 -7.770 33.894 1.00 57.84 309 GLN A CA 1
ATOM 2488 C C . GLN A 1 309 ? -18.376 -7.251 32.519 1.00 57.84 309 GLN A C 1
ATOM 2490 O O . GLN A 1 309 ? -18.163 -7.905 31.493 1.00 57.84 309 GLN A O 1
ATOM 2495 N N . ARG A 1 310 ? -19.003 -6.068 32.472 1.00 63.12 310 ARG A N 1
ATOM 2496 C CA . ARG A 1 310 ? -19.361 -5.403 31.209 1.00 63.12 310 ARG A CA 1
ATOM 2497 C C . ARG A 1 310 ? -18.324 -4.336 30.883 1.00 63.12 310 ARG A C 1
ATOM 2499 O O . ARG A 1 310 ? -18.170 -3.383 31.637 1.00 63.12 310 ARG A O 1
ATOM 2506 N N . LYS A 1 311 ? -17.666 -4.467 29.730 1.00 68.31 311 LYS A N 1
ATOM 2507 C CA . LYS A 1 311 ? -16.772 -3.435 29.186 1.00 68.31 311 LYS A CA 1
ATOM 2508 C C . LYS A 1 311 ? -17.580 -2.402 28.395 1.00 68.31 311 LYS A C 1
ATOM 2510 O O . LYS A 1 311 ? -18.340 -2.759 27.486 1.00 68.31 311 LYS A O 1
ATOM 2515 N N . ILE A 1 312 ? -17.430 -1.132 28.755 1.00 70.25 312 ILE A N 1
ATOM 2516 C CA . ILE A 1 312 ? -17.981 0.026 28.049 1.00 70.25 312 ILE A CA 1
ATOM 2517 C C . ILE A 1 312 ? -16.811 0.823 27.476 1.00 70.25 312 ILE A C 1
ATOM 2519 O O . ILE A 1 312 ? -15.867 1.138 28.190 1.00 70.25 312 ILE A O 1
ATOM 2523 N N . TYR A 1 313 ? -16.895 1.154 26.194 1.00 75.12 313 TYR A N 1
ATOM 2524 C CA . TYR A 1 313 ? -15.934 1.990 25.491 1.00 75.12 313 TYR A CA 1
ATOM 2525 C C . TYR A 1 313 ? -16.509 3.394 25.361 1.00 75.12 313 TYR A C 1
ATOM 2527 O O . TYR A 1 313 ? -17.550 3.579 24.733 1.00 75.12 313 TYR A O 1
ATOM 2535 N N . GLN A 1 314 ? -15.852 4.381 25.956 1.00 74.12 314 GLN A N 1
ATOM 2536 C CA . GLN A 1 314 ? -16.229 5.785 25.844 1.00 74.12 314 GLN A CA 1
ATOM 2537 C C . GLN A 1 314 ? -15.182 6.547 25.030 1.00 74.12 314 GLN A C 1
ATOM 2539 O O . GLN A 1 314 ? -13.991 6.485 25.329 1.00 74.12 314 GLN A O 1
ATOM 2544 N N . ILE A 1 315 ? -15.641 7.294 24.033 1.00 76.25 315 ILE A N 1
ATOM 2545 C CA . ILE A 1 315 ? -14.870 8.312 23.312 1.00 76.25 315 ILE A CA 1
ATOM 2546 C C . ILE A 1 315 ? -15.454 9.694 23.640 1.00 76.25 315 ILE A C 1
ATOM 2548 O O . ILE A 1 315 ? -16.542 9.785 24.206 1.00 76.25 315 ILE A O 1
ATOM 2552 N N . ASP A 1 316 ? -14.751 10.777 23.297 1.00 70.69 316 ASP A N 1
ATOM 2553 C CA . ASP A 1 316 ? -15.127 12.138 23.729 1.00 70.69 316 ASP A CA 1
ATOM 2554 C C . ASP A 1 316 ? -16.586 12.521 23.391 1.00 70.69 316 ASP A C 1
ATOM 2556 O O . ASP A 1 316 ? -17.228 13.215 24.175 1.00 70.69 316 ASP A O 1
ATOM 2560 N N . ASN A 1 317 ? -17.131 12.011 22.279 1.00 69.06 317 ASN A N 1
ATOM 2561 C CA . ASN A 1 317 ? -18.492 12.308 21.815 1.00 69.06 317 ASN A CA 1
ATOM 2562 C C . ASN A 1 317 ? -19.429 11.087 21.802 1.00 69.06 317 ASN A C 1
ATOM 2564 O O . ASN A 1 317 ? -20.504 11.162 21.208 1.00 69.06 317 ASN A O 1
ATOM 2568 N N . ASP A 1 318 ? -19.032 9.947 22.385 1.00 70.69 318 ASP A N 1
ATOM 2569 C CA . ASP A 1 318 ? -19.806 8.714 22.227 1.00 70.69 318 ASP A CA 1
ATOM 2570 C C . ASP A 1 318 ? -19.537 7.631 23.280 1.00 70.69 318 ASP A C 1
ATOM 2572 O O . ASP A 1 318 ? -18.465 7.558 23.876 1.00 70.69 318 ASP A O 1
ATOM 2576 N N . VAL A 1 319 ? -20.510 6.742 23.484 1.00 69.56 319 VAL A N 1
ATOM 2577 C CA . VAL A 1 319 ? -20.424 5.621 24.424 1.00 69.56 319 VAL A CA 1
ATOM 2578 C C . VAL A 1 319 ? -20.966 4.352 23.779 1.00 69.56 319 VAL A C 1
ATOM 2580 O O . VAL A 1 319 ? -22.135 4.265 23.405 1.00 69.56 319 VAL A O 1
ATOM 2583 N N . PHE A 1 320 ? -20.138 3.314 23.760 1.00 68.56 320 PHE A N 1
ATOM 2584 C CA . PHE A 1 320 ? -20.467 2.001 23.230 1.00 68.56 320 PHE A CA 1
ATOM 2585 C C . PHE A 1 320 ? -20.400 0.944 24.318 1.00 68.56 320 PHE A C 1
ATOM 2587 O O . PHE A 1 320 ? -19.442 0.843 25.079 1.00 68.56 320 PHE A O 1
ATOM 2594 N N . ARG A 1 321 ? -21.431 0.109 24.387 1.00 62.34 321 ARG A N 1
ATOM 2595 C CA . ARG A 1 321 ? -21.485 -1.016 25.321 1.00 62.34 321 ARG A CA 1
ATOM 2596 C C . ARG A 1 321 ? -21.204 -2.292 24.553 1.00 62.34 321 ARG A C 1
ATOM 2598 O O . ARG A 1 321 ? -21.896 -2.552 23.570 1.00 62.34 321 ARG A O 1
ATOM 2605 N N . LYS A 1 322 ? -20.268 -3.119 25.028 1.00 59.28 322 LYS A N 1
ATOM 2606 C CA . LYS A 1 322 ? -20.102 -4.475 24.494 1.00 59.28 322 LYS A CA 1
ATOM 2607 C C . LYS A 1 322 ? -21.422 -5.237 24.686 1.00 59.28 322 LYS A C 1
ATOM 2609 O O . LYS A 1 322 ? -21.789 -5.576 25.812 1.00 59.28 322 LYS A O 1
ATOM 2614 N N . ARG A 1 323 ? -22.186 -5.455 23.608 1.00 55.34 323 ARG A N 1
ATOM 2615 C CA . ARG A 1 323 ? -23.406 -6.274 23.641 1.00 55.34 323 ARG A CA 1
ATOM 2616 C C . ARG A 1 323 ? -23.041 -7.749 23.809 1.00 55.34 323 ARG A C 1
ATOM 2618 O O . ARG A 1 323 ? -22.050 -8.214 23.258 1.00 55.34 323 ARG A O 1
ATOM 2625 N N . ARG A 1 324 ? -23.848 -8.486 24.577 1.00 52.75 324 ARG A N 1
ATOM 2626 C CA . ARG A 1 324 ? -23.719 -9.943 24.733 1.00 52.75 324 ARG A CA 1
ATOM 2627 C C . ARG A 1 324 ? -23.898 -10.597 23.360 1.00 52.75 324 ARG A C 1
ATOM 2629 O O . ARG A 1 324 ? -24.875 -10.279 22.683 1.00 52.75 324 ARG A O 1
ATOM 2636 N N . TYR A 1 325 ? -23.038 -11.548 23.004 1.00 49.81 325 TYR A N 1
ATOM 2637 C CA . TYR A 1 325 ? -23.380 -12.560 22.006 1.00 49.81 325 TYR A CA 1
ATOM 2638 C C . TYR A 1 325 ? -24.620 -13.306 22.524 1.00 49.81 325 TYR A C 1
ATOM 2640 O O . TYR A 1 325 ? -24.534 -14.166 23.403 1.00 49.81 325 TYR A O 1
ATOM 2648 N N . LEU A 1 326 ? -25.812 -12.929 22.059 1.00 43.41 326 LEU A N 1
ATOM 2649 C CA . LEU A 1 326 ? -26.989 -13.774 22.221 1.00 43.41 326 LEU A CA 1
ATOM 2650 C C . LEU A 1 326 ? -26.751 -14.949 21.279 1.00 43.41 326 LEU A C 1
ATOM 2652 O O . LEU A 1 326 ? -26.717 -14.761 20.070 1.00 43.41 326 LEU A O 1
ATOM 2656 N N . GLY A 1 327 ? -26.488 -16.130 21.844 1.00 41.06 327 GLY A N 1
ATOM 2657 C CA . GLY A 1 327 ? -26.070 -17.354 21.150 1.00 41.06 327 GLY A CA 1
ATOM 2658 C C . GLY A 1 327 ? -27.107 -17.957 20.197 1.00 41.06 327 GLY A C 1
ATOM 2659 O O . GLY A 1 327 ? -27.367 -19.156 20.246 1.00 41.06 327 GLY A O 1
ATOM 2660 N N . ARG A 1 328 ? -27.719 -17.144 19.339 1.00 44.75 328 ARG A N 1
ATOM 2661 C CA . ARG A 1 328 ? -28.604 -17.545 18.255 1.00 44.75 328 ARG A CA 1
ATOM 2662 C C . ARG A 1 328 ? -28.317 -16.638 17.050 1.00 44.75 328 ARG A C 1
ATOM 2664 O O . ARG A 1 328 ? -28.695 -15.477 17.056 1.00 44.75 328 ARG A O 1
ATOM 2671 N N . TYR A 1 329 ? -27.671 -17.215 16.034 1.00 44.84 329 TYR A N 1
ATOM 2672 C CA . TYR A 1 329 ? -27.643 -16.743 14.638 1.00 44.84 329 TYR A CA 1
ATOM 2673 C C . TYR A 1 329 ? -26.685 -15.617 14.202 1.00 44.84 329 TYR A C 1
ATOM 2675 O O . TYR A 1 329 ? -26.981 -14.919 13.244 1.00 44.84 329 TYR A O 1
ATOM 2683 N N . PHE A 1 330 ? -25.467 -15.551 14.740 1.00 43.31 330 PHE A N 1
ATOM 2684 C CA . PHE A 1 330 ? -24.317 -15.297 13.856 1.00 43.31 330 PHE A CA 1
ATOM 2685 C C . PHE A 1 330 ? -23.594 -16.625 13.717 1.00 43.31 330 PHE A C 1
ATOM 2687 O O . PHE A 1 330 ? -22.772 -16.995 14.553 1.00 43.31 330 PHE A O 1
ATOM 2694 N N . ALA A 1 331 ? -24.016 -17.438 12.753 1.00 40.00 331 ALA A N 1
ATOM 2695 C CA . ALA A 1 331 ? -23.351 -18.700 12.493 1.00 40.00 331 ALA A CA 1
ATOM 2696 C C . ALA A 1 331 ? -21.935 -18.395 11.987 1.00 40.00 331 ALA A C 1
ATOM 2698 O O . ALA A 1 331 ? -21.747 -18.185 10.798 1.00 40.00 331 ALA A O 1
ATOM 2699 N N . HIS A 1 332 ? -20.937 -18.378 12.875 1.00 47.12 332 HIS A N 1
ATOM 2700 C CA . HIS A 1 332 ? -19.576 -18.719 12.477 1.00 47.12 332 HIS A CA 1
ATOM 2701 C C . HIS A 1 332 ? -19.617 -20.188 12.048 1.00 47.12 332 HIS A C 1
ATOM 2703 O O . HIS A 1 332 ? -19.759 -21.058 12.918 1.00 47.12 332 HIS A O 1
ATOM 2709 N N . PRO A 1 333 ? -19.462 -20.518 10.754 1.00 42.97 333 PRO A N 1
ATOM 2710 C CA . PRO A 1 333 ? -19.515 -21.906 10.301 1.00 42.97 333 PRO A CA 1
ATOM 2711 C C . PRO A 1 333 ? -18.409 -22.765 10.941 1.00 42.97 333 PRO A C 1
ATOM 2713 O O . PRO A 1 333 ? -18.500 -23.988 10.972 1.00 42.97 333 PRO A O 1
ATOM 2716 N N . MET A 1 334 ? -17.368 -22.139 11.509 1.00 48.84 334 MET A N 1
ATOM 2717 C CA . MET A 1 334 ? -16.212 -22.828 12.087 1.00 48.84 334 MET A CA 1
ATOM 2718 C C . MET A 1 334 ? -16.206 -22.965 13.616 1.00 48.84 334 MET A C 1
ATOM 2720 O O . MET A 1 334 ? -15.522 -23.856 14.124 1.00 48.84 334 MET A O 1
ATOM 2724 N N . MET A 1 335 ? -16.997 -22.189 14.370 1.00 42.03 335 MET A N 1
ATOM 2725 C CA . MET A 1 335 ? -17.098 -22.398 15.827 1.00 42.03 335 MET A CA 1
ATOM 2726 C C . MET A 1 335 ? -17.958 -23.616 16.198 1.00 42.03 335 MET A C 1
ATOM 2728 O O . MET A 1 335 ? -17.793 -24.180 17.279 1.00 42.03 335 MET A O 1
ATOM 2732 N N . GLN A 1 336 ? -18.799 -24.103 15.280 1.00 45.66 336 GLN A N 1
ATOM 2733 C CA . GLN A 1 336 ? -19.462 -25.405 15.419 1.00 45.66 336 GLN A CA 1
ATOM 2734 C C . GLN A 1 336 ? -18.508 -26.577 15.101 1.00 45.66 336 GLN A C 1
ATOM 2736 O O . GLN A 1 336 ? -18.552 -27.612 15.768 1.00 45.66 336 GLN A O 1
ATOM 2741 N N . ASN A 1 337 ? -17.556 -26.392 14.178 1.00 38.69 337 ASN A N 1
ATOM 2742 C CA . ASN A 1 337 ? -16.663 -27.459 13.703 1.00 38.69 337 ASN A CA 1
ATOM 2743 C C . ASN A 1 337 ? -15.454 -27.768 14.607 1.00 38.69 337 ASN A C 1
ATOM 2745 O O . ASN A 1 337 ? -14.836 -28.820 14.442 1.00 38.69 337 ASN A O 1
ATOM 2749 N N . ARG A 1 338 ? -15.121 -26.925 15.599 1.00 45.88 338 ARG A N 1
ATOM 2750 C CA . ARG A 1 338 ? -14.143 -27.305 16.646 1.00 45.88 338 ARG A CA 1
ATOM 2751 C C . ARG A 1 338 ? -14.751 -28.208 17.725 1.00 45.88 338 ARG A C 1
ATOM 2753 O O . ARG A 1 338 ? -14.017 -28.967 18.351 1.00 45.88 338 ARG A O 1
ATOM 2760 N N . ARG A 1 339 ? -16.076 -28.163 17.925 1.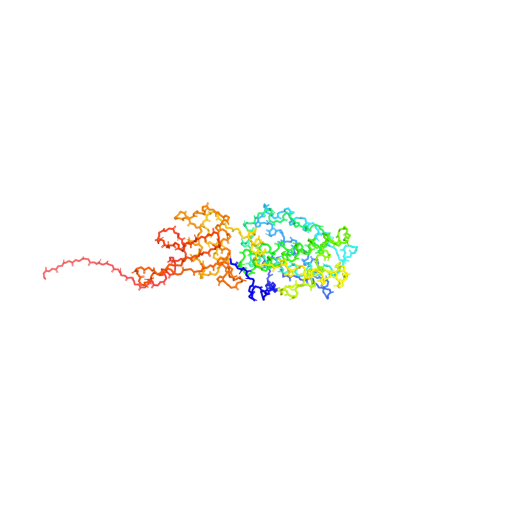00 43.53 339 ARG A N 1
ATOM 2761 C CA . ARG A 1 339 ? -16.776 -28.976 18.937 1.00 43.53 339 ARG A CA 1
ATOM 2762 C C . ARG A 1 339 ? -17.144 -30.373 18.424 1.00 43.53 339 ARG A C 1
ATOM 2764 O O . ARG A 1 339 ? -17.153 -31.306 19.210 1.00 43.53 339 ARG A O 1
ATOM 2771 N N . ALA A 1 340 ? -17.343 -30.531 17.114 1.00 42.12 340 ALA A N 1
ATOM 2772 C CA . ALA A 1 340 ? -17.736 -31.804 16.501 1.00 42.12 340 ALA A CA 1
ATOM 2773 C C . ALA A 1 340 ? -16.599 -32.839 16.347 1.00 42.12 340 ALA A C 1
ATOM 2775 O O . ALA A 1 340 ? -16.873 -34.021 16.200 1.00 42.12 340 ALA A O 1
ATOM 2776 N N . LYS A 1 341 ? -15.315 -32.451 16.413 1.00 37.12 341 LYS A N 1
ATOM 2777 C CA . LYS A 1 341 ? -14.193 -33.393 16.192 1.00 37.12 341 LYS A CA 1
ATOM 2778 C C . LYS A 1 341 ? -13.764 -34.217 17.415 1.00 37.12 341 LYS A C 1
ATOM 2780 O O . LYS A 1 341 ? -12.750 -34.907 17.340 1.00 37.12 341 LYS A O 1
ATOM 2785 N N . ARG A 1 342 ? -14.483 -34.146 18.541 1.00 42.94 342 ARG A N 1
ATOM 2786 C CA . ARG A 1 342 ? -14.107 -34.863 19.776 1.00 42.94 342 ARG A CA 1
ATOM 2787 C C . ARG A 1 342 ? -15.052 -35.990 20.199 1.00 42.94 342 ARG A C 1
ATOM 2789 O O . ARG A 1 342 ? -14.665 -36.745 21.084 1.00 42.94 342 ARG A O 1
ATOM 2796 N N . ASP A 1 343 ? -16.203 -36.147 19.540 1.00 45.66 343 ASP A N 1
ATOM 2797 C CA . ASP A 1 343 ? -17.261 -37.063 19.999 1.00 45.66 343 ASP A CA 1
ATOM 2798 C C . ASP A 1 343 ? -17.471 -38.312 19.113 1.00 45.66 343 ASP A C 1
ATOM 2800 O O . ASP A 1 343 ? -18.257 -39.191 19.467 1.00 45.66 343 ASP A O 1
ATOM 2804 N N . ASP A 1 344 ? -16.699 -38.489 18.036 1.00 42.38 344 ASP A N 1
ATOM 2805 C CA . ASP A 1 344 ? -16.828 -39.641 17.125 1.00 42.38 344 ASP A CA 1
ATOM 2806 C C . ASP A 1 344 ? -15.990 -40.868 17.540 1.00 42.38 344 ASP A C 1
ATOM 2808 O O . ASP A 1 344 ? -15.277 -41.469 16.735 1.00 42.38 344 ASP A O 1
ATOM 2812 N N . TYR A 1 345 ? -16.096 -41.301 18.800 1.00 40.72 345 TYR A N 1
ATOM 2813 C CA . TYR A 1 345 ? -15.766 -42.694 19.126 1.00 40.72 345 TYR A CA 1
ATOM 2814 C C . TYR A 1 345 ? -16.690 -43.280 20.190 1.00 40.72 345 TYR A C 1
ATOM 2816 O O . TYR A 1 345 ? -16.331 -43.401 21.361 1.00 40.72 345 TYR A O 1
ATOM 2824 N N . LYS A 1 346 ? -17.887 -43.690 19.752 1.00 29.97 346 LYS A N 1
ATOM 2825 C CA . LYS A 1 346 ? -18.622 -44.846 20.294 1.00 29.97 346 LYS A CA 1
ATOM 2826 C C . LYS A 1 346 ? -19.797 -45.213 19.376 1.00 29.97 346 LYS A C 1
ATOM 2828 O O . LYS A 1 346 ? -20.759 -44.454 19.316 1.00 29.97 346 LYS A O 1
ATOM 2833 N N . PRO A 1 347 ? -19.799 -46.386 18.721 1.00 34.12 347 PRO A N 1
ATOM 2834 C CA . PRO A 1 347 ? -21.019 -46.921 18.144 1.00 34.12 347 PRO A CA 1
ATOM 2835 C C . PRO A 1 347 ? -21.778 -47.710 19.219 1.00 34.12 347 PRO A C 1
ATOM 2837 O O . PRO A 1 347 ? -21.394 -48.817 19.592 1.00 34.12 347 PRO A O 1
ATOM 2840 N N . SER A 1 348 ? -22.872 -47.142 19.725 1.00 39.47 348 SER A N 1
ATOM 2841 C CA . SER A 1 348 ? -23.923 -47.876 20.432 1.00 39.47 348 SER A CA 1
ATOM 2842 C C . SER A 1 348 ? -24.963 -48.365 19.421 1.00 39.47 348 SER A C 1
ATOM 2844 O O . SER A 1 348 ? -25.883 -47.638 19.053 1.00 39.47 348 SER A O 1
ATOM 2846 N N . ALA A 1 349 ? -24.834 -49.619 18.979 1.00 36.00 349 ALA A N 1
ATOM 2847 C CA . ALA A 1 349 ? -25.910 -50.313 18.277 1.00 36.00 349 ALA A CA 1
ATOM 2848 C C . ALA A 1 349 ? -26.928 -50.861 19.291 1.00 36.00 349 ALA A C 1
ATOM 2850 O O . ALA A 1 349 ? -26.588 -51.497 20.288 1.00 36.00 349 ALA A O 1
ATOM 2851 N N . VAL A 1 350 ? -28.191 -50.553 19.029 1.00 33.72 350 VAL A N 1
ATOM 2852 C CA . VAL A 1 350 ? -29.364 -50.762 19.875 1.00 33.72 350 VAL A CA 1
ATOM 2853 C C . VAL A 1 350 ? -30.100 -52.049 19.467 1.00 33.72 350 VAL A C 1
ATOM 2855 O O . VAL A 1 350 ? -30.374 -52.246 18.293 1.00 33.72 350 VAL A O 1
ATOM 2858 N N . ARG A 1 351 ? -30.470 -52.839 20.492 1.00 38.03 351 ARG A N 1
ATOM 2859 C CA . ARG A 1 351 ? -31.608 -53.784 20.665 1.00 38.03 351 ARG A CA 1
ATOM 2860 C C . ARG A 1 351 ? -31.833 -54.935 19.668 1.00 38.03 351 ARG A C 1
ATOM 2862 O O . ARG A 1 351 ? -32.284 -54.731 18.550 1.00 38.03 351 ARG A O 1
ATOM 2869 N N . VAL A 1 352 ? -31.823 -56.155 20.218 1.00 32.59 352 VAL A N 1
ATOM 2870 C CA . VAL A 1 352 ? -32.729 -57.242 19.809 1.00 32.59 352 VAL A CA 1
ATOM 2871 C C . VAL A 1 352 ? -33.612 -57.602 21.006 1.00 32.59 352 VAL A C 1
ATOM 2873 O O . VAL A 1 352 ? -33.122 -57.938 22.081 1.00 32.59 352 VAL A O 1
ATOM 2876 N N . THR A 1 353 ? -34.925 -57.470 20.840 1.00 41.16 353 THR A N 1
ATOM 2877 C CA . THR A 1 353 ? -35.944 -57.960 21.774 1.00 41.16 353 THR A CA 1
ATOM 2878 C C . THR A 1 353 ? -36.225 -59.432 21.508 1.00 41.16 353 THR A C 1
ATOM 2880 O O . THR A 1 353 ? -36.534 -59.759 20.368 1.00 41.16 353 THR A O 1
ATOM 2883 N N . GLN A 1 354 ? -36.263 -60.269 22.546 1.00 35.34 354 GLN A N 1
ATOM 2884 C CA . GLN A 1 354 ? -37.311 -61.284 22.718 1.00 35.34 354 GLN A CA 1
ATOM 2885 C C . GLN A 1 354 ? -37.277 -61.860 24.140 1.00 35.34 354 GLN A C 1
ATOM 2887 O O . GLN A 1 354 ? -36.235 -62.271 24.643 1.00 35.34 354 GLN A O 1
ATOM 2892 N N . ARG A 1 355 ? -38.441 -61.841 24.798 1.00 39.72 355 ARG A N 1
ATOM 2893 C CA . ARG A 1 355 ? -38.721 -62.597 26.022 1.00 39.72 355 ARG A CA 1
ATOM 2894 C C . ARG A 1 355 ? -39.039 -64.039 25.634 1.00 39.72 355 ARG A C 1
ATOM 2896 O O . ARG A 1 355 ? -39.859 -64.228 24.744 1.00 39.72 355 ARG A O 1
ATOM 2903 N N . TYR A 1 356 ? -38.522 -65.002 26.387 1.00 32.47 356 TYR A N 1
ATOM 2904 C CA . TYR A 1 356 ? -39.276 -66.188 26.792 1.00 32.47 356 TYR A CA 1
ATOM 2905 C C . TYR A 1 356 ? -38.843 -66.559 28.219 1.00 32.47 356 TYR A C 1
ATOM 2907 O O . TYR A 1 356 ? -37.671 -66.451 28.568 1.00 32.47 356 TYR A O 1
ATOM 2915 N N . VAL A 1 357 ? -39.829 -66.893 29.045 1.00 36.47 357 VAL A N 1
ATOM 2916 C CA . VAL A 1 357 ? -39.738 -67.421 30.416 1.00 36.47 357 VAL A CA 1
ATOM 2917 C C . VAL A 1 357 ? -40.570 -68.709 30.401 1.00 36.47 357 VAL A C 1
ATOM 2919 O O . VAL A 1 357 ? -41.576 -68.706 29.682 1.00 36.47 357 VAL A O 1
ATOM 2922 N N . PRO A 1 358 ? -40.320 -69.721 31.245 1.00 47.25 358 PRO A N 1
ATOM 2923 C CA . PRO A 1 358 ? -39.074 -70.182 31.861 1.00 47.25 358 PRO A CA 1
ATOM 2924 C C . PRO A 1 358 ? -38.443 -71.375 31.121 1.00 47.25 358 PRO A C 1
ATOM 2926 O O . PRO A 1 358 ? -39.171 -72.087 30.390 1.00 47.25 358 PRO A O 1
#

pLDDT: mean 81.29, std 16.82, range [29.97, 98.06]

Secondary structure (DSSP, 8-state):
---EE-HHHHT-PPPPP-PPPTT--TTTSS-----BTTBGGGHHHHHHHHHHHHHHHHHH-HHHHHHHHHHHHHHHHT--SSSTT--HHHHHIIIIIIHHHHHHHHHHHGGGGGG--GGGGTT--SSS-HHHHHHHHHHHHHHHHGGG-HHHHHHHHHHHHHHHHHHHHHTTS---TT-HHHHHHHHHHHHGGGGT-PPP--TT-----HHHHHHHHHHHHHH--HHHHHHHHHTT-PPPSB--HHHHHHHS-GGGHHHHHHHH--TTSB-SSHHHHHHHHHHHHHHHTTSEESS-EEEEEE-SSTT-EEEEEEETTEEEE-----SSS---TTTTTTTGGG----------------

Sequence (358 aa):
MPLNLTKKFLKLEEKIVRNIPLNDETLYEERPAYYSANNPGHFDQAKSQIILLLDKIIAENPDALTNKLTEFKTKLVKLKTIGDNYNQTDVAPLLTNLKQRLESLYYYNRHLLKSLQESQFADLTLNACYQGAYSNALMFIDRITAGSCINTHLLSAKREFILQQAANYLATINVQLGNQIHVANSLYNYVASDYNMLPIQDTRAPQLTLQNLNNFAKELRQNFTASALIDFIERSFVIPSEYDYQQLEHILPESLFEHWASALYNTEGRAPDIARTGRLLLLVILQELGFIAGAINEIIVDSDHPDYQRKIYQIDNDVFRKRRYLGRYFAHPMMQNRRAKRDDYKPSAVRVTQRYVP